Protein 3GKZ (pdb70)

Solvent-accessible surface area: 11064 Å² total; per-residue (Å²): 140,19,123,15,98,20,57,38,80,74,111,5,144,69,96,76,52,2,62,2,31,0,24,30,64,55,99,109,45,111,27,6,69,32,11,0,4,13,9,49,108,69,76,87,2,27,10,0,0,33,8,11,103,200,25,64,63,42,53,6,30,60,3,127,83,54,10,33,2,73,106,43,93,102,121,86,42,8,58,1,67,0,103,69,3,45,81,140,3,32,7,33,0,10,1,3,14,25,35,48,124,67,71,26,52,30,50,32,1,159,14,25,72,1,64,10,68,131,46,47,65,69,94,98,17,82,5,75,7,73,67,68,105,45,56,5,39,78,50,77,156,4,66,4,65,2,59,6,74,57,82,9,49,48,41,37,0,2,0,1,10,18,77,134,92,46,18,2,121,11,25,0,46,22,8,63,59,54,5,94,72,18,40,95,53,4,55,10,65,36,79,29,53,75,3,23,0,21,0,67,40,1,78,62,107,2,30,8,20,0,3,0,10,0,38,42,46,102,4,21,12,2,0,65,6,2,106,2,64,75,95,224,155

B-factor: mean 23.75, std 8.3, range [14.59, 59.59]

CATH classification: 2.60.40.10 (+1 more: 2.60.40.10)

Foldseek 3Di:
DKAKAKDADQEAEAQAKGKMKIAMDDDDDDWWWKWKWWAAVLGFIGTAWIQIPPRDIDGAQFQVVFWDWADDVVRRMIMIMGGRDDQVPFTWMKMKIDGPVDQQDIGIYLTHTHGYCGHGDDDDKAKAWPPQEEEEAFFDKDKTKIFIPWFAQLQFKWKWWAAPSGDTGTAAGSFFHGHPPHDPQWGKDDGTGIIMIIRVTHDQVRQTWMKMWGVRDPPTGIYSIYGYHYDDD

Structure (mmCIF, N/CA/C/O backbone):
data_3GKZ
#
_entry.id   3GKZ
#
_cell.length_a   34.338
_cell.length_b   65.265
_cell.length_c   48.513
_cell.angle_alpha   90.00
_cell.angle_beta   98.75
_cell.angle_gamma   90.00
#
_symmetry.space_group_name_H-M   'P 1 21 1'
#
loop_
_entity.id
_entity.type
_entity.pdbx_description
1 polymer 'anti-methamphetamine single chain Fv'
2 non-polymer (2S)-N-methyl-1-phenylpropan-2-amine
3 water water
#
loop_
_atom_site.group_PDB
_atom_site.id
_atom_site.type_symbol
_atom_site.label_atom_id
_atom_site.label_alt_id
_atom_site.label_comp_id
_atom_site.label_asym_id
_atom_site.label_entity_id
_atom_site.label_seq_id
_atom_site.pdbx_PDB_ins_code
_atom_site.Cartn_x
_atom_site.Cartn_y
_atom_site.Cartn_z
_atom_site.occupancy
_atom_site.B_iso_or_equiv
_atom_site.auth_seq_id
_atom_site.auth_comp_id
_atom_site.auth_asym_id
_atom_site.auth_atom_id
_atom_site.pdbx_PDB_model_num
ATOM 1 N N . GLU A 1 9 ? 2.161 4.071 31.317 1.00 35.41 9 GLU A N 1
ATOM 2 C CA . GLU A 1 9 ? 1.333 3.102 32.089 1.00 36.17 9 GLU A CA 1
ATOM 3 C C . GLU A 1 9 ? 1.623 1.658 31.688 1.00 34.36 9 GLU A C 1
ATOM 4 O O . GLU A 1 9 ? 1.273 0.725 32.406 1.00 36.02 9 GLU A O 1
ATOM 10 N N . VAL A 1 10 ? 2.257 1.479 30.534 1.00 35.16 10 VAL A N 1
ATOM 11 C CA . VAL A 1 10 ? 2.615 0.146 30.057 1.00 34.06 10 VAL A CA 1
ATOM 12 C C . VAL A 1 10 ? 3.891 0.202 29.230 1.00 32.99 10 VAL A C 1
ATOM 13 O O . VAL A 1 10 ? 3.939 0.828 28.174 1.00 33.53 10 VAL A O 1
ATOM 17 N N . GLN A 1 11 ? 4.931 -0.453 29.730 1.00 31.91 11 GLN A N 1
ATOM 18 C CA . GLN A 1 11 ? 6.215 -0.477 29.051 1.00 31.81 11 GLN A CA 1
ATOM 19 C C . GLN A 1 11 ? 6.572 -1.907 28.668 1.00 29.80 11 GLN A C 1
ATOM 20 O O . GLN A 1 11 ? 6.317 -2.846 29.423 1.00 30.60 11 GLN A O 1
ATOM 26 N N . LEU A 1 12 ? 7.162 -2.060 27.489 1.00 28.40 12 LEU A N 1
ATOM 27 C CA . LEU A 1 12 ? 7.539 -3.371 26.976 1.00 26.07 12 LEU A CA 1
ATOM 28 C C . LEU A 1 12 ? 9.027 -3.390 26.655 1.00 25.39 12 LEU A C 1
ATOM 29 O O . LEU A 1 12 ? 9.583 -2.386 26.216 1.00 21.80 12 LEU A O 1
ATOM 34 N N . GLN A 1 13 ? 9.670 -4.532 26.871 1.00 24.70 13 GLN A N 1
ATOM 35 C CA . GLN A 1 13 ? 11.093 -4.652 26.580 1.00 25.92 13 GLN A CA 1
ATOM 36 C C . GLN A 1 13 ? 11.403 -6.050 26.054 1.00 24.35 13 GLN A C 1
ATOM 37 O O . GLN A 1 13 ? 11.184 -7.045 26.742 1.00 24.89 13 GLN A O 1
ATOM 43 N N . GLU A 1 14 ? 11.901 -6.116 24.822 1.00 22.14 14 GLU A N 1
ATOM 44 C CA . GLU A 1 14 ? 12.228 -7.389 24.190 1.00 22.24 14 GLU A CA 1
ATOM 45 C C . GLU A 1 14 ? 13.659 -7.804 24.512 1.00 23.97 14 GLU A C 1
ATOM 46 O O . GLU A 1 14 ? 14.526 -6.955 24.704 1.00 23.53 14 GLU A O 1
ATOM 52 N N . SER A 1 15 ? 13.901 -9.110 24.562 1.00 24.32 15 SER A N 1
ATOM 53 C CA . SER A 1 15 ? 15.234 -9.632 24.844 1.00 26.33 15 SER A CA 1
ATOM 54 C C . SER A 1 15 ? 15.422 -11.022 24.239 1.00 26.75 15 SER A C 1
ATOM 55 O O . SER A 1 15 ? 14.464 -11.786 24.103 1.00 26.58 15 SER A O 1
ATOM 58 N N . GLY A 1 16 ? 16.666 -11.335 23.880 1.00 27.89 16 GLY A N 1
ATOM 59 C CA . GLY A 1 16 ? 16.993 -12.621 23.290 1.00 27.74 16 GLY A CA 1
ATOM 60 C C . GLY A 1 16 ? 18.261 -12.527 22.455 1.00 29.19 16 GLY A C 1
ATOM 61 O O . GLY A 1 16 ? 18.805 -11.435 22.293 1.00 27.57 16 GLY A O 1
ATOM 62 N N . PRO A 1 17 ? 18.763 -13.650 21.913 1.00 29.18 17 PRO A N 1
ATOM 63 C CA . PRO A 1 17 ? 19.981 -13.654 21.093 1.00 28.95 17 PRO A CA 1
ATOM 64 C C . PRO A 1 17 ? 19.901 -12.727 19.879 1.00 29.07 17 PRO A C 1
ATOM 65 O O . PRO A 1 17 ? 18.841 -12.570 19.270 1.00 28.63 17 PRO A O 1
ATOM 69 N N . SER A 1 18 ? 21.030 -12.119 19.530 1.00 27.79 18 SER A N 1
ATOM 70 C CA . SER A 1 18 ? 21.088 -11.212 18.391 1.00 28.22 18 SER A CA 1
ATOM 71 C C . SER A 1 18 ? 21.541 -11.959 17.142 1.00 28.26 18 SER A C 1
ATOM 72 O O . SER A 1 18 ? 21.527 -11.413 16.037 1.00 27.44 18 SER A O 1
ATOM 75 N N . LEU A 1 19 ? 21.938 -13.212 17.324 1.00 28.77 19 LEU A N 1
ATOM 76 C CA . LEU A 1 19 ? 22.400 -14.031 16.211 1.00 29.49 19 LEU A CA 1
ATOM 77 C C . LEU A 1 19 ? 21.897 -15.463 16.379 1.00 29.48 19 LEU A C 1
ATOM 78 O O . LEU A 1 19 ? 21.901 -16.008 17.481 1.00 30.09 19 LEU A O 1
ATOM 83 N N . VAL A 1 20 ? 21.459 -16.059 15.277 1.00 29.24 20 VAL A N 1
ATOM 84 C CA . VAL A 1 20 ? 20.934 -17.421 15.273 1.00 28.77 20 VAL A CA 1
ATOM 85 C C . VAL A 1 20 ? 21.360 -18.114 13.982 1.00 29.41 20 VAL A C 1
ATOM 86 O O . VAL A 1 20 ? 21.387 -17.492 12.921 1.00 29.99 20 VAL A O 1
ATOM 90 N N . LYS A 1 21 ? 21.695 -19.396 14.073 1.00 30.88 21 LYS A N 1
ATOM 91 C CA . LYS A 1 21 ? 22.119 -20.163 12.903 1.00 31.54 21 LYS A CA 1
ATOM 92 C C . LYS A 1 21 ? 20.910 -20.707 12.149 1.00 31.89 21 LYS A C 1
ATOM 93 O O . LYS A 1 21 ? 19.874 -20.982 12.749 1.00 30.87 21 LYS A O 1
ATOM 99 N N . PRO A 1 22 ? 21.025 -20.865 10.819 1.00 32.65 22 PRO A N 1
ATOM 100 C CA . PRO A 1 22 ? 19.907 -21.387 10.025 1.00 33.63 22 PRO A CA 1
ATOM 101 C C . PRO A 1 22 ? 19.402 -22.719 10.578 1.00 34.36 22 PRO A C 1
ATOM 102 O O . PRO A 1 22 ? 20.171 -23.488 11.161 1.00 36.11 22 PRO A O 1
ATOM 106 N N . SER A 1 23 ? 18.110 -22.979 10.396 1.00 34.19 23 SER A N 1
ATOM 107 C CA . SER A 1 23 ? 17.472 -24.205 10.876 1.00 35.03 23 SER A CA 1
ATOM 108 C C . SER A 1 23 ? 17.272 -24.191 12.387 1.00 34.24 23 SER A C 1
ATOM 109 O O . SER A 1 23 ? 16.550 -25.026 12.934 1.00 35.72 23 SER A O 1
ATOM 112 N N . GLN A 1 24 ? 17.915 -23.242 13.057 1.00 33.54 24 GLN A N 1
ATOM 113 C CA . GLN A 1 24 ? 17.806 -23.118 14.507 1.00 33.28 24 GLN A CA 1
ATOM 114 C C . GLN A 1 24 ? 16.469 -22.469 14.872 1.00 32.20 24 GLN A C 1
ATOM 115 O O . GLN A 1 24 ? 15.757 -21.965 14.001 1.00 31.29 24 GLN A O 1
ATOM 121 N N . THR A 1 25 ? 16.130 -22.489 16.158 1.00 30.74 25 THR A N 1
ATOM 122 C CA . THR A 1 25 ? 14.886 -21.894 16.632 1.00 30.37 25 THR A CA 1
ATOM 123 C C . THR A 1 25 ? 15.155 -20.535 17.265 1.00 29.82 25 THR A C 1
ATOM 124 O O . THR A 1 25 ? 16.108 -20.376 18.031 1.00 29.47 25 THR A O 1
ATOM 128 N N . LEU A 1 26 ? 14.324 -19.551 16.934 1.00 28.46 26 LEU A N 1
ATOM 129 C CA . LEU A 1 26 ? 14.472 -18.214 17.498 1.00 27.75 26 LEU A CA 1
ATOM 130 C C . LEU A 1 26 ? 13.515 -18.072 18.673 1.00 26.93 26 LEU A C 1
ATOM 131 O O . LEU A 1 26 ? 12.325 -18.351 18.548 1.00 25.03 26 LEU A O 1
ATOM 136 N N . SER A 1 27 ? 14.039 -17.640 19.814 1.00 26.51 27 SER A N 1
ATOM 137 C CA . SER A 1 27 ? 13.221 -17.448 21.008 1.00 25.62 27 SER A CA 1
ATOM 138 C C . SER A 1 27 ? 13.485 -16.064 21.579 1.00 26.09 27 SER A C 1
ATOM 139 O O . SER A 1 27 ? 14.622 -15.728 21.913 1.00 27.10 27 SER A O 1
ATOM 142 N N . LEU A 1 28 ? 12.432 -15.260 21.679 1.00 24.12 28 LEU A N 1
ATOM 143 C CA . LEU A 1 28 ? 12.543 -13.912 22.222 1.00 22.62 28 LEU A CA 1
ATOM 144 C C . LEU A 1 28 ? 11.557 -13.764 23.364 1.00 21.66 28 LEU A C 1
ATOM 145 O O . LEU A 1 28 ? 10.539 -14.453 23.409 1.00 20.49 28 LEU A O 1
ATOM 150 N N . THR A 1 29 ? 11.868 -12.864 24.289 1.00 21.83 29 THR A N 1
ATOM 151 C CA . THR A 1 29 ? 11.012 -12.616 25.434 1.00 21.69 29 THR A CA 1
ATOM 152 C C . THR A 1 29 ? 10.647 -11.141 25.508 1.00 23.93 29 THR A C 1
ATOM 153 O O . THR A 1 29 ? 11.467 -10.267 25.204 1.00 23.28 29 THR A O 1
ATOM 157 N N . CYS A 1 30 ? 9.409 -10.877 25.908 1.00 23.17 30 CYS A N 1
ATOM 158 C CA . CYS A 1 30 ? 8.912 -9.517 26.060 1.00 25.25 30 CYS A CA 1
ATOM 159 C C . CYS A 1 30 ? 8.491 -9.368 27.514 1.00 23.88 30 CYS A C 1
ATOM 160 O O . CYS A 1 30 ? 7.556 -10.025 27.964 1.00 22.61 30 CYS A O 1
ATOM 163 N N . SER A 1 31 ? 9.203 -8.527 28.253 1.00 22.85 31 SER A N 1
ATOM 164 C CA . SER A 1 31 ? 8.883 -8.299 29.656 1.00 23.84 31 SER A CA 1
ATOM 165 C C . SER A 1 31 ? 7.994 -7.075 29.717 1.00 25.56 31 SER A C 1
ATOM 166 O O . SER A 1 31 ? 8.382 -6.000 29.255 1.00 23.76 31 SER A O 1
ATOM 169 N N . VAL A 1 32 ? 6.801 -7.243 30.275 1.00 25.57 32 VAL A N 1
ATOM 170 C CA . VAL A 1 32 ? 5.856 -6.145 30.379 1.00 27.49 32 VAL A CA 1
ATOM 171 C C . VAL A 1 32 ? 5.835 -5.574 31.791 1.00 29.46 32 VAL A C 1
ATOM 172 O O . VAL A 1 32 ? 5.865 -6.311 32.779 1.00 29.30 32 VAL A O 1
ATOM 176 N N . THR A 1 33 ? 5.795 -4.250 31.874 1.00 32.60 33 THR A N 1
ATOM 177 C CA . THR A 1 33 ? 5.767 -3.557 33.154 1.00 35.05 33 THR A CA 1
ATOM 178 C C . THR A 1 33 ? 4.777 -2.405 33.064 1.00 35.79 33 THR A C 1
ATOM 179 O O . THR A 1 33 ? 4.446 -1.945 31.970 1.00 35.75 33 THR A O 1
ATOM 183 N N . GLY A 1 34 ? 4.306 -1.940 34.214 1.00 38.43 34 GLY A N 1
ATOM 184 C CA . GLY A 1 34 ? 3.356 -0.843 34.225 1.00 41.00 34 GLY A CA 1
ATOM 185 C C . GLY A 1 34 ? 2.052 -1.224 34.897 1.00 42.37 34 GLY A C 1
ATOM 186 O O . GLY A 1 34 ? 1.959 -2.268 35.545 1.00 43.41 34 GLY A O 1
ATOM 187 N N . ASP A 1 35 ? 1.042 -0.375 34.737 1.00 43.47 35 ASP A N 1
ATOM 188 C CA . ASP A 1 35 ? -0.266 -0.608 35.335 1.00 45.25 35 ASP A CA 1
ATOM 189 C C . ASP A 1 35 ? -0.890 -1.917 34.869 1.00 45.38 35 ASP A C 1
ATOM 190 O O . ASP A 1 35 ? -0.569 -2.424 33.792 1.00 45.35 35 ASP A O 1
ATOM 195 N N . SER A 1 36 ? -1.781 -2.457 35.694 1.00 44.32 36 SER A N 1
ATOM 196 C CA . SER A 1 36 ? -2.462 -3.707 35.387 1.00 44.11 36 SER A CA 1
ATOM 197 C C . SER A 1 36 ? -3.253 -3.587 34.091 1.00 43.44 36 SER A C 1
ATOM 198 O O . SER A 1 36 ? -3.439 -2.491 33.561 1.00 43.84 36 SER A O 1
ATOM 201 N N . VAL A 1 37 ? -3.722 -4.724 33.591 1.00 42.21 37 VAL A N 1
ATOM 202 C CA . VAL A 1 37 ? -4.490 -4.761 32.356 1.00 41.73 37 VAL A CA 1
ATOM 203 C C . VAL A 1 37 ? -5.707 -5.670 32.521 1.00 39.82 37 VAL A C 1
ATOM 204 O O . VAL A 1 37 ? -5.626 -6.709 33.176 1.00 41.16 37 VAL A O 1
ATOM 208 N N . THR A 1 38 ? -6.831 -5.281 31.929 1.00 38.01 38 THR A N 1
ATOM 209 C CA . THR A 1 38 ? -8.050 -6.077 32.024 1.00 35.86 38 THR A CA 1
ATOM 210 C C . THR A 1 38 ? -8.518 -6.587 30.665 1.00 33.51 38 THR A C 1
ATOM 211 O O . THR A 1 38 ? -9.597 -7.164 30.548 1.00 33.46 38 THR A O 1
ATOM 215 N N . SER A 1 39 ? -7.700 -6.375 29.640 1.00 30.56 39 SER A N 1
ATOM 216 C CA . SER A 1 39 ? -8.030 -6.811 28.287 1.00 28.41 39 SER A CA 1
ATOM 217 C C . SER A 1 39 ? -6.875 -6.454 27.359 1.00 25.74 39 SER A C 1
ATOM 218 O O . SER A 1 39 ? -5.832 -5.996 27.815 1.00 24.08 39 SER A O 1
ATOM 221 N N . GLY A 1 40 ? -7.054 -6.672 26.062 1.00 22.98 40 GLY A N 1
ATOM 222 C CA . GLY A 1 40 ? -5.999 -6.323 25.133 1.00 19.97 40 GLY A CA 1
ATOM 223 C C . GLY A 1 40 ? -5.272 -7.470 24.473 1.00 19.75 40 GLY A C 1
ATOM 224 O O . GLY A 1 40 ? -5.550 -8.651 24.723 1.00 19.04 40 GLY A O 1
ATOM 225 N N . TYR A 1 41 ? -4.313 -7.104 23.629 1.00 15.08 41 TYR A N 1
ATOM 226 C CA . TYR A 1 41 ? -3.523 -8.068 22.880 1.00 16.28 41 TYR A CA 1
ATOM 227 C C . TYR A 1 41 ? -2.049 -7.711 22.892 1.00 14.59 41 TYR A C 1
ATOM 228 O O . TYR A 1 41 ? -1.688 -6.536 22.890 1.00 14.59 41 TYR A O 1
ATOM 237 N N . TRP A 1 42 ? -1.206 -8.736 22.906 1.00 14.59 42 TRP A N 1
ATOM 238 C CA . TRP A 1 42 ? 0.239 -8.553 22.857 1.00 14.86 42 TRP A CA 1
ATOM 239 C C . TRP A 1 42 ? 0.662 -9.131 21.515 1.00 15.39 42 TRP A C 1
ATOM 240 O O . TRP A 1 42 ? 0.510 -10.331 21.264 1.00 15.35 42 TRP A O 1
ATOM 251 N N . SER A 1 43 ? 1.184 -8.267 20.653 1.00 16.07 43 SER A N 1
ATOM 252 C CA . SER A 1 43 ? 1.592 -8.666 19.316 1.00 16.22 43 SER A CA 1
ATOM 253 C C . SER A 1 43 ? 3.092 -8.640 19.084 1.00 17.23 43 SER A C 1
ATOM 254 O O . SER A 1 43 ? 3.832 -7.909 19.744 1.00 17.58 43 SER A O 1
ATOM 257 N N . TRP A 1 44 ? 3.529 -9.447 18.126 1.00 14.85 44 TRP A N 1
ATOM 258 C CA . TRP A 1 44 ? 4.925 -9.474 17.734 1.00 15.77 44 TRP A CA 1
ATOM 259 C C . TRP A 1 44 ? 4.952 -8.967 16.301 1.00 14.96 44 TRP A C 1
ATOM 260 O O . TRP A 1 44 ? 4.251 -9.494 15.435 1.00 14.59 44 TRP A O 1
ATOM 271 N N . ILE A 1 45 ? 5.729 -7.912 16.079 1.00 14.59 45 ILE A N 1
ATOM 272 C CA . ILE A 1 45 ? 5.868 -7.295 14.769 1.00 14.59 45 ILE A CA 1
ATOM 273 C C . ILE A 1 45 ? 7.363 -7.157 14.467 1.00 14.59 45 ILE A C 1
ATOM 274 O O . ILE A 1 45 ? 8.140 -6.728 15.319 1.00 16.09 45 ILE A O 1
ATOM 279 N N . ARG A 1 46 ? 7.772 -7.536 13.266 1.00 14.59 46 ARG A N 1
ATOM 280 C CA . ARG A 1 46 ? 9.180 -7.421 12.916 1.00 15.99 46 ARG A CA 1
ATOM 281 C C . ARG A 1 46 ? 9.378 -6.476 11.746 1.00 16.05 46 ARG A C 1
ATOM 282 O O . ARG A 1 46 ? 8.465 -6.265 10.945 1.00 15.11 46 ARG A O 1
ATOM 290 N N . GLN A 1 47 ? 10.573 -5.896 11.660 1.00 15.96 47 GLN A N 1
ATOM 291 C CA . GLN A 1 47 ? 10.898 -4.966 10.593 1.00 15.71 47 GLN A CA 1
ATOM 292 C C . GLN A 1 47 ? 12.184 -5.439 9.936 1.00 18.12 47 GLN A C 1
ATOM 293 O O . GLN A 1 47 ? 13.235 -5.495 10.574 1.00 20.07 47 GLN A O 1
ATOM 299 N N . PHE A 1 48 ? 12.083 -5.791 8.661 1.00 19.37 48 PHE A N 1
ATOM 300 C CA . PHE A 1 48 ? 13.222 -6.285 7.898 1.00 21.81 48 PHE A CA 1
ATOM 301 C C . PHE A 1 48 ? 14.146 -5.156 7.465 1.00 24.00 48 PHE A C 1
ATOM 302 O O . PHE A 1 48 ? 13.780 -3.982 7.526 1.00 20.39 48 PHE A O 1
ATOM 310 N N . PRO A 1 49 ? 15.374 -5.49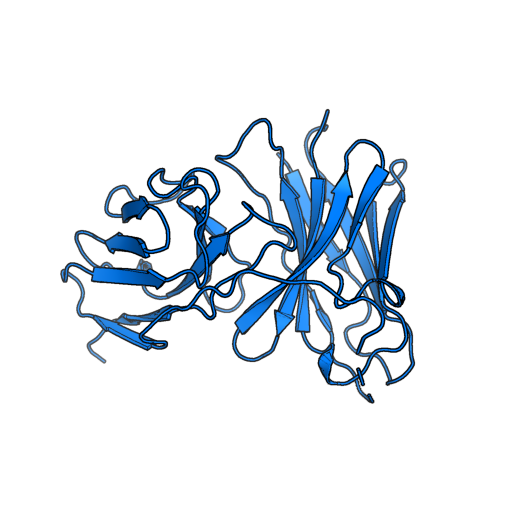8 7.037 1.00 26.38 49 PRO A N 1
ATOM 311 C CA . PRO A 1 49 ? 16.272 -4.433 6.594 1.00 27.70 49 PRO A CA 1
ATOM 312 C C . PRO A 1 49 ? 15.583 -3.844 5.367 1.00 28.95 49 PRO A C 1
ATOM 313 O O . PRO A 1 49 ? 15.096 -4.581 4.504 1.00 30.60 49 PRO A O 1
ATOM 317 N N . GLY A 1 50 ? 15.519 -2.521 5.299 1.00 28.44 50 GLY A N 1
ATOM 318 C CA . GLY A 1 50 ? 14.822 -1.878 4.202 1.00 29.56 50 GLY A CA 1
ATOM 319 C C . GLY A 1 50 ? 13.601 -1.220 4.823 1.00 28.99 50 GLY A C 1
ATOM 320 O O . GLY A 1 50 ? 12.904 -0.425 4.191 1.00 28.93 50 GLY A O 1
ATOM 321 N N . ASN A 1 51 ? 13.344 -1.594 6.074 1.00 27.73 51 ASN A N 1
ATOM 322 C CA . ASN A 1 51 ? 12.254 -1.055 6.887 1.00 28.93 51 ASN A CA 1
ATOM 323 C C . ASN A 1 51 ? 10.829 -1.574 6.688 1.00 26.30 51 ASN A C 1
ATOM 324 O O . ASN A 1 51 ? 9.881 -0.983 7.198 1.00 26.01 51 ASN A O 1
ATOM 329 N N . LYS A 1 52 ? 10.668 -2.675 5.965 1.00 24.01 52 LYS A N 1
ATOM 330 C CA . LYS A 1 52 ? 9.336 -3.249 5.768 1.00 23.19 52 LYS A CA 1
ATOM 331 C C . LYS A 1 52 ? 8.872 -3.906 7.076 1.00 21.28 52 LYS A C 1
ATOM 332 O O . LYS A 1 52 ? 9.589 -4.729 7.649 1.00 20.36 52 LYS A O 1
ATOM 338 N N . LEU A 1 53 ? 7.684 -3.528 7.551 1.00 19.37 53 LEU A N 1
ATOM 339 C CA . LEU A 1 53 ? 7.117 -4.079 8.786 1.00 17.24 53 LEU A CA 1
ATOM 340 C C . LEU A 1 53 ? 6.248 -5.292 8.459 1.00 17.92 53 LEU A C 1
ATOM 341 O O . LEU A 1 53 ? 5.498 -5.290 7.482 1.00 16.70 53 LEU A O 1
ATOM 346 N N . ASP A 1 54 ? 6.351 -6.317 9.299 1.00 17.77 54 ASP A N 1
ATOM 347 C CA . ASP A 1 54 ? 5.648 -7.586 9.111 1.00 18.50 54 ASP A CA 1
ATOM 348 C C . ASP A 1 54 ? 4.887 -7.973 10.390 1.00 16.70 54 ASP A C 1
ATOM 349 O O . ASP A 1 54 ? 5.501 -8.145 11.433 1.00 14.59 54 ASP A O 1
ATOM 354 N N . TYR A 1 55 ? 3.563 -8.112 10.305 1.00 15.13 55 TYR A N 1
ATOM 355 C CA . TYR A 1 55 ? 2.770 -8.499 11.471 1.00 14.59 55 TYR A CA 1
ATOM 356 C C . TYR A 1 55 ? 2.829 -10.013 11.651 1.00 15.90 55 TYR A C 1
ATOM 357 O O . TYR A 1 55 ? 2.344 -10.768 10.804 1.00 14.59 55 TYR A O 1
ATOM 366 N N . MET A 1 56 ? 3.412 -10.454 12.764 1.00 14.59 56 MET A N 1
ATOM 367 C CA . MET A 1 56 ? 3.572 -11.881 13.034 1.00 14.59 56 MET A CA 1
ATOM 368 C C . MET A 1 56 ? 2.382 -12.568 13.698 1.00 14.59 56 MET A C 1
ATOM 369 O O . MET A 1 56 ? 2.019 -13.690 13.332 1.00 14.59 56 MET A O 1
ATOM 374 N N . GLY A 1 57 ? 1.782 -11.905 14.680 1.00 15.32 57 GLY A N 1
ATOM 375 C CA . GLY A 1 57 ? 0.641 -12.497 15.360 1.00 14.59 57 GLY A CA 1
ATOM 376 C C . GLY A 1 57 ? 0.473 -11.938 16.757 1.00 15.84 57 GLY A C 1
ATOM 377 O O . GLY A 1 57 ? 1.189 -11.008 17.147 1.00 14.59 57 GLY A O 1
ATOM 378 N N . TYR A 1 58 ? -0.470 -12.497 17.516 1.00 14.59 58 TYR A N 1
ATOM 379 C CA . TYR A 1 58 ? -0.715 -12.023 18.873 1.00 14.71 58 TYR A CA 1
ATOM 380 C C . TYR A 1 58 ? -1.252 -13.091 19.813 1.00 14.81 58 TYR A C 1
ATOM 381 O O . TYR A 1 58 ? -1.632 -14.187 19.388 1.00 14.59 58 TYR A O 1
ATOM 390 N N . ILE A 1 59 ? -1.252 -12.751 21.098 1.00 16.49 59 ILE A N 1
ATOM 391 C CA . ILE A 1 59 ? -1.842 -13.576 22.141 1.00 15.15 59 ILE A CA 1
ATOM 392 C C . ILE A 1 59 ? -2.655 -12.545 22.921 1.00 16.90 59 ILE A C 1
ATOM 393 O O . ILE A 1 59 ? -2.153 -11.468 23.266 1.00 14.59 59 ILE A O 1
ATOM 398 N N . SER A 1 60 ? -3.927 -12.855 23.148 1.00 14.59 60 SER A N 1
ATOM 399 C CA . SER A 1 60 ? -4.823 -11.935 23.833 1.00 15.55 60 SER A CA 1
ATOM 400 C C . SER A 1 60 ? -4.816 -12.086 25.344 1.00 15.40 60 SER A C 1
ATOM 401 O O . SER A 1 60 ? -4.124 -12.939 25.905 1.00 15.46 60 SER A O 1
ATOM 404 N N . TYR A 1 61 ? -5.613 -11.241 25.986 1.00 16.51 61 TYR A N 1
ATOM 405 C CA . TYR A 1 61 ? -5.766 -11.235 27.437 1.00 18.05 61 TYR A CA 1
ATOM 406 C C . TYR A 1 61 ? -6.257 -12.604 27.904 1.00 18.34 61 TYR A C 1
ATOM 407 O O . TYR A 1 61 ? -6.005 -13.021 29.042 1.00 15.96 61 TYR A O 1
ATOM 416 N N . ARG A 1 62 ? -6.972 -13.288 27.015 1.00 17.79 62 ARG A N 1
ATOM 417 C CA . ARG A 1 62 ? -7.513 -14.612 27.300 1.00 19.66 62 ARG A CA 1
ATOM 418 C C . ARG A 1 62 ? -6.717 -15.733 26.656 1.00 18.30 62 ARG A C 1
ATOM 419 O O . ARG A 1 62 ? -7.216 -16.844 26.494 1.00 20.21 62 ARG A O 1
ATOM 427 N N . GLY A 1 63 ? -5.477 -15.442 26.291 1.00 19.25 63 GLY A N 1
ATOM 428 C CA . GLY A 1 63 ? -4.629 -16.460 25.694 1.00 18.59 63 GLY A CA 1
ATOM 429 C C . GLY A 1 63 ? -5.006 -16.907 24.295 1.00 19.26 63 GLY A C 1
ATOM 430 O O . GLY A 1 63 ? -4.486 -17.910 23.813 1.00 19.20 63 GLY A O 1
ATOM 431 N N . SER A 1 64 ? -5.918 -16.192 23.645 1.00 20.36 64 SER A N 1
ATOM 432 C CA . SER A 1 64 ? -6.310 -16.548 22.281 1.00 20.76 64 SER A CA 1
ATOM 433 C C . SER A 1 64 ? -5.166 -16.088 21.385 1.00 18.66 64 SER A C 1
ATOM 434 O O . SER A 1 64 ? -4.652 -14.995 21.566 1.00 14.59 64 SER A O 1
ATOM 437 N N . THR A 1 65 ? -4.763 -16.912 20.423 1.00 18.31 65 THR A N 1
ATOM 438 C CA . THR A 1 65 ? -3.674 -16.525 19.530 1.00 19.69 65 THR A CA 1
ATOM 439 C C . THR A 1 65 ? -4.099 -16.445 18.068 1.00 17.89 65 THR A C 1
ATOM 440 O O . THR A 1 65 ? -5.071 -17.076 17.651 1.00 17.44 65 THR A O 1
ATOM 444 N N . TYR A 1 66 ? -3.368 -15.639 17.306 1.00 16.70 66 TYR A N 1
ATOM 445 C CA . TYR A 1 66 ? -3.583 -15.493 15.874 1.00 16.06 66 TYR A CA 1
ATOM 446 C C . TYR A 1 66 ? -2.193 -15.405 15.275 1.00 17.00 66 TYR A C 1
ATOM 447 O O . TYR A 1 66 ? -1.369 -14.613 15.738 1.00 14.59 66 TYR A O 1
ATOM 456 N N . TYR A 1 67 ? -1.938 -16.206 14.247 1.00 14.59 67 TYR A N 1
ATOM 457 C CA . TYR A 1 67 ? -0.635 -16.213 13.600 1.00 15.78 67 TYR A CA 1
ATOM 458 C C . TYR A 1 67 ? -0.764 -15.892 12.119 1.00 15.56 67 TYR A C 1
ATOM 459 O O . TYR A 1 67 ? -1.673 -16.376 11.446 1.00 14.59 67 TYR A O 1
ATOM 468 N N . ASN A 1 68 ? 0.157 -15.081 11.617 1.00 14.59 68 ASN A N 1
ATOM 469 C CA . ASN A 1 68 ? 0.172 -14.734 10.208 1.00 16.41 68 ASN A CA 1
ATOM 470 C C . ASN A 1 68 ? 0.345 -16.058 9.456 1.00 16.48 68 ASN A C 1
ATOM 471 O O . ASN A 1 68 ? 1.273 -16.821 9.732 1.00 17.45 68 ASN A O 1
ATOM 476 N N . PRO A 1 69 ? -0.547 -16.345 8.496 1.00 18.11 69 PRO A N 1
ATOM 477 C CA . PRO A 1 69 ? -0.494 -17.580 7.708 1.00 19.62 69 PRO A CA 1
ATOM 478 C C . PRO A 1 69 ? 0.893 -17.937 7.179 1.00 20.69 69 PRO A C 1
ATOM 479 O O . PRO A 1 69 ? 1.246 -19.112 7.104 1.00 22.40 69 PRO A O 1
ATOM 483 N N . SER A 1 70 ? 1.675 -16.928 6.807 1.00 22.11 70 SER A N 1
ATOM 484 C CA . SER A 1 70 ? 3.011 -17.178 6.271 1.00 25.80 70 SER A CA 1
ATOM 485 C C . SER A 1 70 ? 3.990 -17.755 7.297 1.00 26.58 70 SER A C 1
ATOM 486 O O . SER A 1 70 ? 5.081 -18.194 6.930 1.00 26.12 70 SER A O 1
ATOM 489 N N . LEU A 1 71 ? 3.597 -17.773 8.569 1.00 25.69 71 LEU A N 1
ATOM 490 C CA . LEU A 1 71 ? 4.454 -18.300 9.638 1.00 28.82 71 LEU A CA 1
ATOM 491 C C . LEU A 1 71 ? 3.786 -19.446 10.397 1.00 30.36 71 LEU A C 1
ATOM 492 O O . LEU A 1 71 ? 4.447 -20.216 11.096 1.00 30.89 71 LEU A O 1
ATOM 497 N N . LYS A 1 72 ? 2.469 -19.531 10.258 1.00 32.73 72 LYS A N 1
ATOM 498 C CA . LYS A 1 72 ? 1.642 -20.534 10.927 1.00 34.88 72 LYS A CA 1
ATOM 499 C C . LYS A 1 72 ? 2.350 -21.721 11.586 1.00 36.04 72 LYS A C 1
ATOM 500 O O . LYS A 1 72 ? 2.353 -21.851 12.815 1.00 37.45 72 LYS A O 1
ATOM 506 N N . SER A 1 73 ? 2.944 -22.585 10.770 1.00 35.21 73 SER A N 1
ATOM 507 C CA . SER A 1 73 ? 3.611 -23.784 11.273 1.00 36.30 73 SER A CA 1
ATOM 508 C C . SER A 1 73 ? 4.922 -23.592 12.037 1.00 33.97 73 SER A C 1
ATOM 509 O O . SER A 1 73 ? 5.326 -24.472 12.800 1.00 34.39 73 SER A O 1
ATOM 512 N N . ARG A 1 74 ? 5.582 -22.456 11.838 1.00 30.39 74 ARG A N 1
ATOM 513 C CA . ARG A 1 74 ? 6.863 -22.191 12.493 1.00 27.10 74 ARG A CA 1
ATOM 514 C C . ARG A 1 74 ? 6.788 -21.356 13.763 1.00 25.14 74 ARG A C 1
ATOM 515 O O . ARG A 1 74 ? 7.718 -21.353 14.565 1.00 25.90 74 ARG A O 1
ATOM 523 N N . ILE A 1 75 ? 5.682 -20.652 13.948 1.00 21.73 75 ILE A N 1
ATOM 524 C CA . ILE A 1 75 ? 5.549 -19.751 15.079 1.00 21.14 75 ILE A CA 1
ATOM 525 C C . ILE A 1 75 ? 4.655 -20.180 16.229 1.00 20.39 75 ILE A C 1
ATOM 526 O O . ILE A 1 75 ? 3.689 -20.918 16.052 1.00 21.24 75 ILE A O 1
ATOM 531 N N . SER A 1 76 ? 5.001 -19.693 17.414 1.00 20.70 76 SER A N 1
ATOM 532 C CA . SER A 1 76 ? 4.231 -19.947 18.621 1.00 21.63 76 SER A CA 1
ATOM 533 C C . SER A 1 76 ? 4.401 -18.737 19.537 1.00 21.27 76 SER A C 1
ATOM 534 O O . SER A 1 76 ? 5.513 -18.268 19.766 1.00 20.90 76 SER A O 1
ATOM 537 N N . ILE A 1 77 ? 3.289 -18.211 20.029 1.00 20.58 77 ILE A N 1
ATOM 538 C CA . ILE A 1 77 ? 3.328 -17.072 20.932 1.00 18.16 77 ILE A CA 1
ATOM 539 C C . ILE A 1 77 ? 2.685 -17.539 22.222 1.00 18.59 77 ILE A C 1
ATOM 540 O O . ILE A 1 77 ? 1.542 -17.990 22.226 1.00 18.44 77 ILE A O 1
ATOM 545 N N . THR A 1 78 ? 3.426 -17.447 23.315 1.00 19.14 78 THR A N 1
ATOM 546 C CA . THR A 1 78 ? 2.917 -17.893 24.596 1.00 18.49 78 THR A CA 1
ATOM 547 C C . THR A 1 78 ? 3.027 -16.823 25.662 1.00 18.81 78 THR A C 1
ATOM 548 O O . THR A 1 78 ? 3.617 -15.767 25.441 1.00 15.64 78 THR A O 1
ATOM 552 N N . ARG A 1 79 ? 2.466 -17.113 26.829 1.00 18.01 79 ARG A N 1
ATOM 553 C CA . ARG A 1 79 ? 2.484 -16.170 27.931 1.00 19.69 79 ARG A CA 1
ATOM 554 C C . ARG A 1 79 ? 2.812 -16.826 29.268 1.00 22.00 79 ARG A C 1
ATOM 555 O O . ARG A 1 79 ? 2.506 -18.000 29.499 1.00 21.15 79 ARG A O 1
ATOM 563 N N . ASP A 1 80 ? 3.449 -16.054 30.137 1.00 23.17 80 ASP A N 1
ATOM 564 C CA . ASP A 1 80 ? 3.751 -16.506 31.486 1.00 25.11 80 ASP A CA 1
ATOM 565 C C . ASP A 1 80 ? 3.314 -15.324 32.320 1.00 25.58 80 ASP A C 1
ATOM 566 O O . ASP A 1 80 ? 4.112 -14.459 32.683 1.00 26.15 80 ASP A O 1
ATOM 571 N N . THR A 1 81 ? 2.020 -15.284 32.593 1.00 26.42 81 THR A N 1
ATOM 572 C CA . THR A 1 81 ? 1.424 -14.208 33.352 1.00 27.21 81 THR A CA 1
ATOM 573 C C . THR A 1 81 ? 2.051 -13.984 34.726 1.00 29.17 81 THR A C 1
ATOM 574 O O . THR A 1 81 ? 2.230 -12.839 35.143 1.00 30.43 81 THR A O 1
ATOM 578 N N . SER A 1 82 ? 2.403 -15.061 35.422 1.00 28.66 82 SER A N 1
ATOM 579 C CA . SER A 1 82 ? 3.005 -14.921 36.747 1.00 29.25 82 SER A CA 1
ATOM 580 C C . SER A 1 82 ? 4.223 -13.996 36.721 1.00 29.61 82 SER A C 1
ATOM 581 O O . SER A 1 82 ? 4.485 -13.281 37.688 1.00 29.77 82 SER A O 1
ATOM 584 N N . LYS A 1 83 ? 4.972 -14.002 35.623 1.00 28.86 83 LYS A N 1
ATOM 585 C CA . LYS A 1 83 ? 6.140 -13.134 35.534 1.00 29.43 83 LYS A CA 1
ATOM 586 C C . LYS A 1 83 ? 5.995 -12.045 34.479 1.00 28.79 83 LYS A C 1
ATOM 587 O O . LYS A 1 83 ? 6.983 -11.487 34.000 1.00 29.22 83 LYS A O 1
ATOM 593 N N . ASN A 1 84 ? 4.748 -11.750 34.131 1.00 29.32 84 ASN A N 1
ATOM 594 C CA . ASN A 1 84 ? 4.410 -10.715 33.158 1.00 28.25 84 ASN A CA 1
ATOM 595 C C . ASN A 1 84 ? 5.283 -10.687 31.910 1.00 27.58 84 ASN A C 1
ATOM 596 O O . ASN A 1 84 ? 5.891 -9.666 31.583 1.00 25.45 84 ASN A O 1
ATOM 601 N N . GLN A 1 85 ? 5.338 -11.812 31.210 1.00 24.63 85 GLN A N 1
ATOM 602 C CA . GLN A 1 85 ? 6.125 -11.894 29.991 1.00 24.62 85 GLN A CA 1
ATOM 603 C C . GLN A 1 85 ? 5.335 -12.586 28.903 1.00 24.03 85 GLN A C 1
ATOM 604 O O . GLN A 1 85 ? 4.420 -13.365 29.179 1.00 23.33 85 GLN A O 1
ATOM 610 N N . VAL A 1 86 ? 5.698 -12.278 27.664 1.00 22.82 86 VAL A N 1
ATOM 611 C CA . VAL A 1 86 ? 5.085 -12.870 26.488 1.00 21.60 86 VAL A CA 1
ATOM 612 C C . VAL A 1 86 ? 6.266 -13.411 25.708 1.00 20.43 86 VAL A C 1
ATOM 613 O O . VAL A 1 86 ? 7.329 -12.786 25.675 1.00 21.38 86 VAL A O 1
ATOM 617 N N . TYR A 1 87 ? 6.102 -14.571 25.089 1.00 18.56 87 TYR A N 1
ATOM 618 C CA . TYR A 1 87 ? 7.206 -15.158 24.350 1.00 18.10 87 TYR A CA 1
ATOM 619 C C . TYR A 1 87 ? 6.918 -15.353 22.874 1.00 19.70 87 TYR A C 1
ATOM 620 O O . TYR A 1 87 ? 5.763 -15.441 22.461 1.00 17.57 87 TYR A O 1
ATOM 629 N N . LEU A 1 88 ? 7.989 -15.412 22.090 1.00 17.76 88 LEU A N 1
ATOM 630 C CA . LEU A 1 88 ? 7.896 -15.624 20.652 1.00 21.51 88 LEU A CA 1
ATOM 631 C C . LEU A 1 88 ? 8.881 -16.734 20.305 1.00 23.70 88 LEU A C 1
ATOM 632 O O . LEU A 1 88 ? 10.060 -16.658 20.665 1.00 22.90 88 LEU A O 1
ATOM 637 N N . GLN A 1 89 ? 8.392 -17.771 19.634 1.00 23.27 89 GLN A N 1
ATOM 638 C CA . GLN A 1 89 ? 9.248 -18.869 19.205 1.00 24.10 89 GLN A CA 1
ATOM 639 C C . GLN A 1 89 ? 9.042 -19.052 17.707 1.00 23.64 89 GLN A C 1
ATOM 640 O O . GLN A 1 89 ? 7.914 -19.232 17.245 1.00 22.53 89 GLN A O 1
ATOM 646 N N . LEU A 1 90 ? 10.131 -18.989 16.951 1.00 22.02 90 LEU A N 1
ATOM 647 C CA . LEU A 1 90 ? 10.061 -19.152 15.507 1.00 23.46 90 LEU A CA 1
ATOM 648 C C . LEU A 1 90 ? 11.059 -20.235 15.121 1.00 25.07 90 LEU A C 1
ATOM 649 O O . LEU A 1 90 ? 12.268 -20.054 15.264 1.00 24.70 90 LEU A O 1
ATOM 654 N N . LYS A 1 91 ? 10.546 -21.361 14.637 1.00 25.30 91 LYS A N 1
ATOM 655 C CA . LYS A 1 91 ? 11.391 -22.485 14.257 1.00 26.65 91 LYS A CA 1
ATOM 656 C C . LYS A 1 91 ? 11.925 -22.406 12.832 1.00 27.83 91 LYS A C 1
ATOM 657 O O . LYS A 1 91 ? 11.435 -21.632 12.007 1.00 26.43 91 LYS A O 1
ATOM 663 N N . SER A 1 92 ? 12.944 -23.216 12.562 1.00 28.14 92 SER A N 1
ATOM 664 C CA . SER A 1 92 ? 13.564 -23.303 11.244 1.00 29.33 92 SER A CA 1
ATOM 665 C C . SER A 1 92 ? 13.825 -21.960 10.571 1.00 28.06 92 SER A C 1
ATOM 666 O O . SER A 1 92 ? 13.380 -21.729 9.449 1.00 28.57 92 SER A O 1
ATOM 669 N N . VAL A 1 93 ? 14.564 -21.087 11.246 1.00 28.61 93 VAL A N 1
ATOM 670 C CA . VAL A 1 93 ? 14.867 -19.766 10.702 1.00 27.87 93 VAL A CA 1
ATOM 671 C C . VAL A 1 93 ? 15.860 -19.778 9.540 1.00 29.58 93 V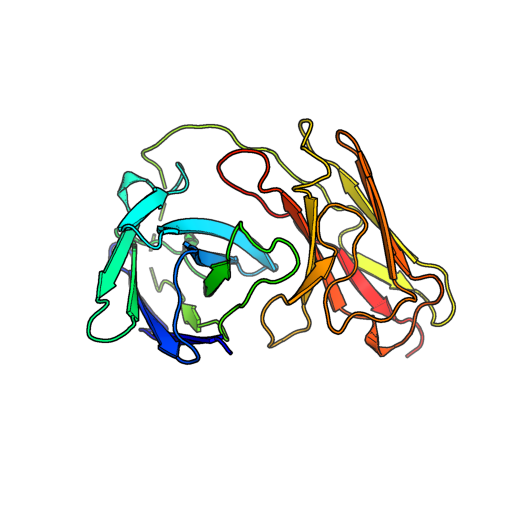AL A C 1
ATOM 672 O O . VAL A 1 93 ? 16.664 -20.707 9.400 1.00 29.43 93 VAL A O 1
ATOM 676 N N . SER A 1 94 ? 15.786 -18.743 8.706 1.00 29.31 94 SER A N 1
ATOM 677 C CA . SER A 1 94 ? 16.679 -18.585 7.558 1.00 31.15 94 SER A CA 1
ATOM 678 C C . SER A 1 94 ? 17.047 -17.106 7.484 1.00 30.86 94 SER A C 1
ATOM 679 O O . SER A 1 94 ? 16.540 -16.304 8.270 1.00 29.83 94 SER A O 1
ATOM 682 N N . SER A 1 95 ? 17.919 -16.739 6.547 1.00 30.13 95 SER A N 1
ATOM 683 C CA . SER A 1 95 ? 18.328 -15.344 6.411 1.00 30.91 95 SER A CA 1
ATOM 684 C C . SER A 1 95 ? 17.118 -14.434 6.194 1.00 30.59 95 SER A C 1
ATOM 685 O O . SER A 1 95 ? 17.200 -13.223 6.386 1.00 31.21 95 SER A O 1
ATOM 688 N N . GLU A 1 96 ? 15.995 -15.023 5.796 1.00 30.34 96 GLU A N 1
ATOM 689 C CA . GLU A 1 96 ? 14.773 -14.261 5.564 1.00 29.92 96 GLU A CA 1
ATOM 690 C C . GLU A 1 96 ? 14.132 -13.798 6.869 1.00 28.81 96 GLU A C 1
ATOM 691 O O . GLU A 1 96 ? 13.212 -12.984 6.861 1.00 30.36 96 GLU A O 1
ATOM 697 N N . ASP A 1 97 ? 14.625 -14.309 7.990 1.00 25.53 97 ASP A N 1
ATOM 698 C CA . ASP A 1 97 ? 14.082 -13.939 9.289 1.00 24.28 97 ASP A CA 1
ATOM 699 C C . ASP A 1 97 ? 14.917 -12.887 10.002 1.00 23.88 97 ASP A C 1
ATOM 700 O O . ASP A 1 97 ? 14.642 -12.538 11.150 1.00 22.00 97 ASP A O 1
ATOM 705 N N . THR A 1 98 ? 15.945 -12.391 9.322 1.00 20.96 98 THR A N 1
ATOM 706 C CA . THR A 1 98 ? 16.791 -11.354 9.894 1.00 21.58 98 THR A CA 1
ATOM 707 C C . THR A 1 98 ? 15.942 -10.093 9.983 1.00 20.27 98 THR A C 1
ATOM 708 O O . THR A 1 98 ? 15.377 -9.651 8.982 1.00 20.07 98 THR A O 1
ATOM 712 N N . ALA A 1 99 ? 15.843 -9.522 11.178 1.00 20.47 99 ALA A N 1
ATOM 713 C CA . ALA A 1 99 ? 15.044 -8.314 11.372 1.00 21.24 99 ALA A CA 1
ATOM 714 C C . ALA A 1 99 ? 15.076 -7.837 12.816 1.00 20.33 99 ALA A C 1
ATOM 715 O O . ALA A 1 99 ? 15.661 -8.481 13.683 1.00 21.14 99 ALA A O 1
ATOM 717 N N . THR A 1 100 ? 14.448 -6.692 13.058 1.00 19.07 100 THR A N 1
ATOM 718 C CA . THR A 1 100 ? 14.340 -6.143 14.397 1.00 20.03 100 THR A CA 1
ATOM 719 C C . THR A 1 100 ? 12.943 -6.562 14.854 1.00 19.50 100 THR A C 1
ATOM 720 O O . THR A 1 100 ? 11.951 -6.314 14.157 1.00 16.75 100 THR A O 1
ATOM 724 N N . TYR A 1 101 ? 12.878 -7.225 16.004 1.00 16.85 101 TYR A N 1
ATOM 725 C CA . TYR A 1 101 ? 11.619 -7.717 16.550 1.00 18.23 101 TYR A CA 1
ATOM 726 C C . TYR A 1 101 ? 11.047 -6.840 17.660 1.00 17.60 101 TYR A C 1
ATOM 727 O O . TYR A 1 101 ? 11.729 -6.525 18.636 1.00 18.20 101 TYR A O 1
ATOM 736 N N . TYR A 1 102 ? 9.781 -6.461 17.505 1.00 16.43 102 TYR A N 1
ATOM 737 C CA . TYR A 1 102 ? 9.094 -5.623 18.486 1.00 17.11 102 TYR A CA 1
ATOM 738 C C . TYR A 1 102 ? 7.855 -6.306 19.049 1.00 18.05 102 TYR A C 1
ATOM 739 O O . TYR A 1 102 ? 7.145 -6.998 18.322 1.00 18.13 102 TYR A O 1
ATOM 748 N N . CYS A 1 103 ? 7.595 -6.118 20.338 1.00 18.41 103 CYS A N 1
ATOM 749 C CA . CYS A 1 103 ? 6.361 -6.630 20.909 1.00 19.33 103 CYS A CA 1
ATOM 750 C C . CYS A 1 103 ? 5.581 -5.361 21.163 1.00 20.47 103 CYS A C 1
ATOM 751 O O . CYS A 1 103 ? 6.163 -4.301 21.416 1.00 19.25 103 CYS A O 1
ATOM 754 N N . SER A 1 104 ? 4.265 -5.456 21.072 1.00 19.99 104 SER A N 1
ATOM 755 C CA . SER A 1 104 ? 3.422 -4.293 21.235 1.00 18.36 104 SER A CA 1
ATOM 756 C C . SER A 1 104 ? 2.127 -4.658 21.933 1.00 16.34 104 SER A C 1
ATOM 757 O O . SER A 1 104 ? 1.658 -5.790 21.842 1.00 17.64 104 SER A O 1
ATOM 760 N N . TYR A 1 105 ? 1.549 -3.691 22.631 1.00 16.38 105 TYR A N 1
ATOM 761 C CA . TYR A 1 105 ? 0.297 -3.921 23.337 1.00 16.17 105 TYR A CA 1
ATOM 762 C C . TYR A 1 105 ? -0.805 -3.008 22.809 1.00 15.40 105 TYR A C 1
ATOM 763 O O . TYR A 1 105 ? -0.575 -1.822 22.575 1.00 15.20 105 TYR A O 1
ATOM 772 N N . PHE A 1 106 ? -2.000 -3.565 22.626 1.00 14.84 106 PHE A N 1
ATOM 773 C CA . PHE A 1 106 ? -3.145 -2.802 22.131 1.00 16.31 106 PHE A CA 1
ATOM 774 C C . PHE A 1 106 ? -4.436 -3.244 22.808 1.00 19.08 106 PHE A C 1
ATOM 775 O O . PHE A 1 106 ? -4.662 -4.438 23.016 1.00 17.32 106 PHE A O 1
ATOM 783 N N . ASP A 1 107 ? -5.280 -2.273 23.143 1.00 21.22 107 ASP A N 1
ATOM 784 C CA . ASP A 1 107 ? -6.570 -2.549 23.772 1.00 24.84 107 ASP A CA 1
ATOM 785 C C . ASP A 1 107 ? -7.641 -2.083 22.792 1.00 24.56 107 ASP A C 1
ATOM 786 O O . ASP A 1 107 ? -7.792 -0.886 22.566 1.00 26.35 107 ASP A O 1
ATOM 791 N N . SER A 1 108 ? -8.374 -3.025 22.203 1.00 28.72 108 SER A N 1
ATOM 792 C CA . SER A 1 108 ? -9.408 -2.682 21.228 1.00 29.43 108 SER A CA 1
ATOM 793 C C . SER A 1 108 ? -10.481 -1.764 21.801 1.00 30.82 108 SER A C 1
ATOM 794 O O . SER A 1 108 ? -11.264 -1.174 21.055 1.00 30.04 108 SER A O 1
ATOM 797 N N . ASP A 1 109 ? -10.524 -1.641 23.125 1.00 30.61 109 ASP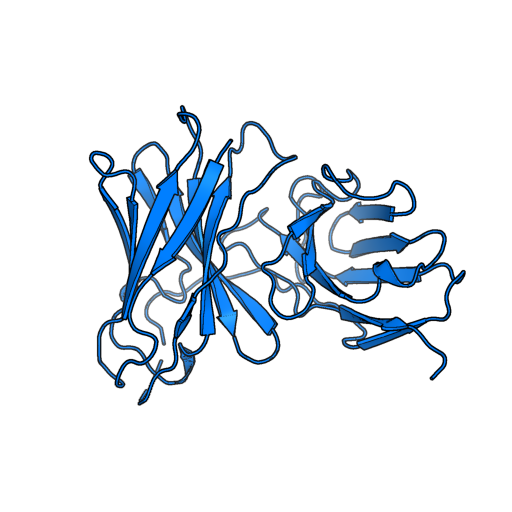 A N 1
ATOM 798 C CA . ASP A 1 109 ? -11.501 -0.760 23.749 1.00 32.17 109 ASP A CA 1
ATOM 799 C C . ASP A 1 109 ? -11.034 0.686 23.600 1.00 31.90 109 ASP A C 1
ATOM 800 O O . ASP A 1 109 ? -11.809 1.623 23.801 1.00 31.99 109 ASP A O 1
ATOM 805 N N . ASP A 1 110 ? -9.764 0.862 23.243 1.00 29.66 110 ASP A N 1
ATOM 806 C CA . ASP A 1 110 ? -9.208 2.197 23.058 1.00 28.91 110 ASP A CA 1
ATOM 807 C C . ASP A 1 110 ? -8.285 2.274 21.835 1.00 27.01 110 ASP A C 1
ATOM 808 O O . ASP A 1 110 ? -7.074 2.092 21.941 1.00 26.31 110 ASP A O 1
ATOM 813 N N . TYR A 1 111 ? -8.890 2.549 20.684 1.00 25.89 111 TYR A N 1
ATOM 814 C CA . TYR A 1 111 ? -8.204 2.654 19.394 1.00 26.72 111 TYR A CA 1
ATOM 815 C C . TYR A 1 111 ? -7.093 3.700 19.325 1.00 25.51 111 TYR A C 1
ATOM 816 O O . TYR A 1 111 ? -6.141 3.560 18.550 1.00 23.77 111 TYR A O 1
ATOM 825 N N . ALA A 1 112 ? -7.229 4.750 20.128 1.00 23.71 112 ALA A N 1
ATOM 826 C CA . ALA A 1 112 ? -6.288 5.864 20.130 1.00 25.61 112 ALA A CA 1
ATOM 827 C C . ALA A 1 112 ? -4.884 5.617 20.670 1.00 26.30 112 ALA A C 1
ATOM 828 O O . ALA A 1 112 ? -4.018 6.477 20.520 1.00 25.19 112 ALA A O 1
ATOM 830 N N . MET A 1 1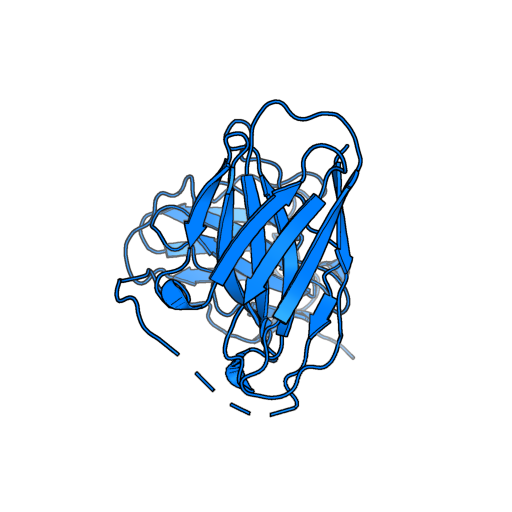13 ? -4.646 4.464 21.287 1.00 25.09 113 MET A N 1
ATOM 831 C CA . MET A 1 113 ? -3.325 4.193 21.846 1.00 27.56 113 MET A CA 1
ATOM 832 C C . MET A 1 113 ? -2.744 2.819 21.529 1.00 24.32 113 MET A C 1
ATOM 833 O O . MET A 1 113 ? -3.464 1.829 21.428 1.00 22.48 113 MET A O 1
ATOM 838 N N . GLU A 1 114 ? -1.426 2.773 21.374 1.00 20.97 114 GLU A N 1
ATOM 839 C CA . GLU A 1 114 ? -0.728 1.523 21.106 1.00 19.68 114 GLU A CA 1
ATOM 840 C C . GLU A 1 114 ? 0.680 1.687 21.654 1.00 19.89 114 GLU A C 1
ATOM 841 O O . GLU A 1 114 ? 1.304 2.728 21.461 1.00 20.68 114 GLU A O 1
ATOM 847 N N . TYR A 1 115 ? 1.177 0.668 22.342 1.00 17.00 115 TYR A N 1
ATOM 848 C CA . TYR A 1 115 ? 2.502 0.745 22.936 1.00 19.05 115 TYR A CA 1
ATOM 849 C C . TYR A 1 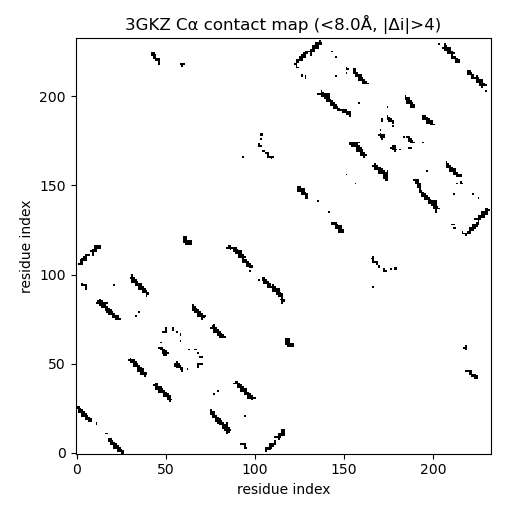115 ? 3.465 -0.240 22.304 1.00 18.95 115 TYR A C 1
ATOM 850 O O . TYR A 1 115 ? 3.130 -1.400 22.089 1.00 18.64 115 TYR A O 1
ATOM 859 N N . TRP A 1 116 ? 4.668 0.239 22.005 1.00 18.31 116 TRP A N 1
ATOM 860 C CA . TRP A 1 116 ? 5.690 -0.587 21.382 1.00 18.06 116 TRP A CA 1
ATOM 861 C C . TRP A 1 116 ? 6.939 -0.674 22.243 1.00 19.26 116 TRP A C 1
ATOM 862 O O . TRP A 1 116 ? 7.287 0.270 22.954 1.00 17.98 116 TRP A O 1
ATOM 873 N N . GLY A 1 117 ? 7.619 -1.810 22.159 1.00 19.24 117 GLY A N 1
ATOM 874 C CA . GLY A 1 117 ? 8.847 -1.980 22.902 1.00 20.77 117 GLY A CA 1
ATOM 875 C C . GLY A 1 117 ? 9.964 -1.284 22.148 1.00 22.23 117 GLY A C 1
ATOM 876 O O . GLY A 1 117 ? 9.731 -0.666 21.112 1.00 20.92 117 GLY A O 1
ATOM 877 N N . GLN A 1 118 ? 11.183 -1.394 22.659 1.00 22.93 118 GLN A N 1
ATOM 878 C CA . GLN A 1 118 ? 12.337 -0.764 22.036 1.00 24.57 118 GLN A CA 1
ATOM 879 C C . GLN A 1 118 ? 12.764 -1.540 20.794 1.00 23.69 118 GLN A C 1
ATOM 880 O O .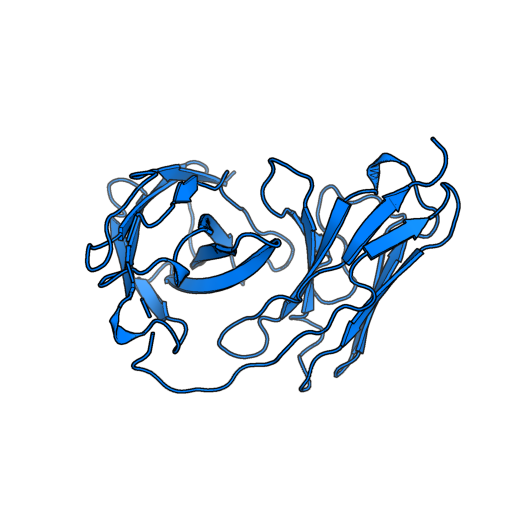 GLN A 1 118 ? 13.414 -0.998 19.898 1.00 23.24 118 GLN A O 1
ATOM 886 N N . GLY A 1 119 ? 12.383 -2.811 20.747 1.00 22.33 119 GLY A N 1
ATOM 887 C CA . GLY A 1 119 ? 12.744 -3.654 19.623 1.00 22.62 119 GLY A CA 1
ATOM 888 C C . GLY A 1 119 ? 14.120 -4.245 19.841 1.00 23.41 119 GLY A C 1
ATOM 889 O O . GLY A 1 119 ? 14.968 -3.615 20.476 1.00 22.87 119 GLY A O 1
ATOM 890 N N . THR A 1 120 ? 14.341 -5.457 19.339 1.00 22.99 120 THR A N 1
ATOM 891 C CA . THR A 1 120 ? 15.632 -6.115 19.476 1.00 24.88 120 THR A CA 1
ATOM 892 C C . THR A 1 120 ? 16.004 -6.723 18.124 1.00 25.86 120 THR A C 1
ATOM 893 O O . THR A 1 120 ? 15.186 -7.380 17.478 1.00 26.40 120 THR A O 1
ATOM 897 N N . SER A 1 121 ? 17.231 -6.482 17.676 1.00 27.28 121 SER A N 1
ATOM 898 C CA . SER A 1 121 ? 17.656 -7.001 16.384 1.00 28.52 121 SER A CA 1
ATOM 899 C C . SER A 1 121 ? 18.077 -8.458 16.441 1.00 29.34 121 SER A C 1
ATOM 900 O O . SER A 1 121 ? 18.656 -8.916 17.428 1.00 29.72 121 SER A O 1
ATOM 903 N N . VAL A 1 122 ? 17.770 -9.184 15.372 1.00 28.20 122 VAL A N 1
ATOM 904 C CA . VAL A 1 122 ? 18.127 -10.591 15.267 1.00 27.77 122 VAL A CA 1
ATOM 905 C C . VAL A 1 122 ? 18.569 -10.889 13.843 1.00 28.88 122 VAL A C 1
ATOM 906 O O . VAL A 1 122 ? 17.852 -10.601 12.882 1.00 28.40 122 VAL A O 1
ATOM 910 N N . THR A 1 123 ? 19.762 -11.454 13.710 1.00 29.26 123 THR A N 1
ATOM 911 C CA . THR A 1 123 ? 20.291 -11.798 12.400 1.00 30.65 123 THR A CA 1
ATOM 912 C C . THR A 1 123 ? 20.486 -13.309 12.323 1.00 31.20 123 THR A C 1
ATOM 913 O O . THR A 1 123 ? 20.884 -13.940 13.301 1.00 31.03 123 THR A O 1
ATOM 917 N N . VAL A 1 124 ? 20.194 -13.887 11.166 1.00 30.86 124 VAL A N 1
ATOM 918 C CA . VAL A 1 124 ? 20.358 -15.322 10.979 1.00 32.79 124 VAL A CA 1
ATOM 919 C C . VAL A 1 124 ? 21.673 -15.594 10.256 1.00 34.81 124 VAL A C 1
ATOM 920 O O . VAL A 1 124 ? 21.941 -15.014 9.205 1.00 35.53 124 VAL A O 1
ATOM 924 N N . SER A 1 125 ? 22.490 -16.473 10.830 1.00 37.60 125 SER A N 1
ATOM 925 C CA . SER A 1 125 ? 23.788 -16.821 10.258 1.00 39.68 125 SER A CA 1
ATOM 926 C C . SER A 1 125 ? 23.687 -17.399 8.850 1.00 41.07 125 SER A C 1
ATOM 927 O O . SER A 1 125 ? 22.552 -17.613 8.370 1.00 42.49 125 SER A O 1
ATOM 930 N N . SER A 1 135 ? 6.784 -22.498 4.129 1.00 45.07 135 SER A N 1
ATOM 931 C CA . SER A 1 135 ? 5.755 -21.431 4.301 1.00 44.57 135 SER A CA 1
ATOM 932 C C . SER A 1 135 ? 4.383 -22.035 4.580 1.00 44.61 135 SER A C 1
ATOM 933 O O . SER A 1 135 ? 3.357 -21.402 4.325 1.00 46.50 135 SER A O 1
ATOM 936 N N . GLY A 1 136 ? 4.373 -23.261 5.102 1.00 44.44 136 GLY A N 1
ATOM 937 C CA . GLY A 1 136 ? 3.122 -23.938 5.403 1.00 43.23 136 GLY A CA 1
ATOM 938 C C . GLY A 1 136 ? 2.056 -23.019 5.969 1.00 42.39 136 GLY A C 1
ATOM 939 O O . GLY A 1 136 ? 2.208 -22.488 7.074 1.00 43.68 136 GLY A O 1
ATOM 940 N N . GLY A 1 137 ? 0.977 -22.826 5.214 1.00 40.27 137 GLY A N 1
ATOM 941 C CA . GLY A 1 137 ? -0.094 -21.959 5.671 1.00 37.29 137 GLY A CA 1
ATOM 942 C C . GLY A 1 137 ? -1.135 -21.663 4.606 1.00 35.37 137 GLY A C 1
ATOM 943 O O . GLY A 1 137 ? -2.155 -22.346 4.515 1.00 36.47 137 GLY A O 1
ATOM 944 N N . GLY A 1 138 ? -0.887 -20.639 3.800 1.00 32.03 138 GLY A N 1
ATOM 945 C CA . GLY A 1 138 ? -1.838 -20.296 2.757 1.00 28.73 138 GLY A CA 1
ATOM 946 C C . GLY A 1 138 ? -2.882 -19.311 3.246 1.00 26.23 138 GLY A C 1
ATOM 947 O O . GLY A 1 138 ? -3.492 -19.496 4.304 1.00 24.31 138 GLY A O 1
ATOM 948 N N . GLY A 1 139 ? -3.092 -18.256 2.473 1.00 22.12 139 GLY A N 1
ATOM 949 C CA . GLY A 1 139 ? -4.064 -17.254 2.864 1.00 21.14 139 GLY A CA 1
ATOM 950 C C . GLY A 1 139 ? -3.998 -16.070 1.930 1.00 20.59 139 GLY A C 1
ATOM 951 O O . GLY A 1 139 ? -3.450 -16.171 0.838 1.00 17.86 139 GLY A O 1
ATOM 952 N N . SER A 1 140 ? -4.547 -14.941 2.355 1.00 20.76 140 SER A N 1
ATOM 953 C CA . SER A 1 140 ? -4.545 -13.755 1.514 1.00 21.59 140 SER A CA 1
ATOM 954 C C . SER A 1 140 ? -4.330 -12.520 2.363 1.00 22.43 140 SER A C 1
ATOM 955 O O . SER A 1 140 ? -4.555 -12.540 3.574 1.00 23.75 140 SER A O 1
ATOM 958 N N . GLN A 1 141 ? -3.889 -11.441 1.731 1.00 20.00 141 GLN A N 1
ATOM 959 C CA . GLN A 1 141 ? -3.659 -10.231 2.483 1.00 20.85 141 GLN A CA 1
ATOM 960 C C . GLN A 1 141 ? -3.783 -8.988 1.633 1.00 18.03 141 GLN A C 1
ATOM 961 O O . GLN A 1 141 ? -3.593 -9.016 0.416 1.00 16.99 141 GLN A O 1
ATOM 967 N N . ILE A 1 142 ? -4.100 -7.890 2.299 1.00 17.80 142 ILE A N 1
ATOM 968 C CA . ILE A 1 142 ? -4.256 -6.614 1.628 1.00 17.40 142 ILE A CA 1
ATOM 969 C C . ILE A 1 142 ? -2.901 -5.928 1.527 1.00 17.28 142 ILE A C 1
ATOM 970 O O . ILE A 1 142 ? -2.202 -5.759 2.525 1.00 16.25 142 ILE A O 1
ATOM 975 N N . VAL A 1 143 ? -2.528 -5.554 0.310 1.00 16.64 143 VAL A N 1
ATOM 976 C CA . VAL A 1 143 ? -1.255 -4.886 0.085 1.00 18.57 143 VAL A CA 1
ATOM 977 C C . VAL A 1 143 ? -1.452 -3.374 0.143 1.00 17.24 143 VAL A C 1
ATOM 978 O O . VAL A 1 143 ? -2.370 -2.832 -0.482 1.00 17.75 143 VAL A O 1
ATOM 982 N N . LEU A 1 144 ? -0.596 -2.703 0.907 1.00 16.43 144 LEU A N 1
ATOM 983 C CA . LEU A 1 144 ? -0.673 -1.252 1.045 1.00 17.70 144 LEU A CA 1
ATOM 984 C C . LEU A 1 144 ? 0.517 -0.647 0.327 1.00 16.60 144 LEU A C 1
ATOM 985 O O . LEU A 1 144 ? 1.669 -0.918 0.671 1.00 17.49 144 LEU A O 1
ATOM 990 N N . THR A 1 145 ? 0.229 0.170 -0.675 1.00 18.09 145 THR A N 1
ATOM 991 C CA . THR A 1 145 ? 1.271 0.808 -1.455 1.00 19.75 145 THR A CA 1
ATOM 992 C C . THR A 1 145 ? 1.451 2.266 -1.076 1.00 18.23 145 THR A C 1
ATOM 993 O O . THR A 1 145 ? 0.488 3.028 -1.005 1.00 19.93 145 THR A O 1
ATOM 997 N N . GLN A 1 146 ? 2.699 2.643 -0.831 1.00 17.91 146 GLN A N 1
ATOM 998 C CA . GLN A 1 146 ? 3.031 4.014 -0.487 1.00 19.71 146 GLN A CA 1
ATOM 999 C C . GLN A 1 146 ? 4.021 4.549 -1.506 1.00 21.30 146 GLN A C 1
ATOM 1000 O O . GLN A 1 146 ? 5.136 4.057 -1.607 1.00 21.43 146 GLN A O 1
ATOM 1006 N N . SER A 1 147 ? 3.599 5.555 -2.264 1.00 23.28 147 SER A N 1
ATOM 1007 C CA . SER A 1 147 ? 4.450 6.156 -3.286 1.00 26.58 147 SER A CA 1
ATOM 1008 C C . SER A 1 147 ? 4.403 7.679 -3.173 1.00 28.08 147 SER A C 1
ATOM 1009 O O . SER A 1 147 ? 3.340 8.258 -2.955 1.00 27.65 147 SER A O 1
ATOM 1012 N N . PRO A 1 148 ? 5.558 8.349 -3.324 1.00 27.61 148 PRO A N 1
ATOM 1013 C CA . PRO A 1 148 ? 6.882 7.781 -3.588 1.00 27.77 148 PRO A CA 1
ATOM 1014 C C . PRO A 1 148 ? 7.496 7.196 -2.326 1.00 27.31 148 PRO A C 1
ATOM 1015 O O . PRO A 1 148 ? 7.034 7.481 -1.219 1.00 27.23 148 PRO A O 1
ATOM 1019 N N . ALA A 1 149 ? 8.541 6.390 -2.498 1.00 25.53 149 ALA A N 1
ATOM 1020 C CA . ALA A 1 149 ? 9.225 5.758 -1.374 1.00 26.00 149 ALA A CA 1
ATOM 1021 C C . ALA A 1 149 ? 10.036 6.771 -0.575 1.00 26.47 149 ALA A C 1
ATOM 1022 O O . ALA A 1 149 ? 10.195 6.639 0.637 1.00 25.04 149 ALA A O 1
ATOM 1024 N N . ILE A 1 150 ? 10.551 7.780 -1.268 1.00 25.92 150 ILE A N 1
ATOM 1025 C CA . ILE A 1 150 ? 11.344 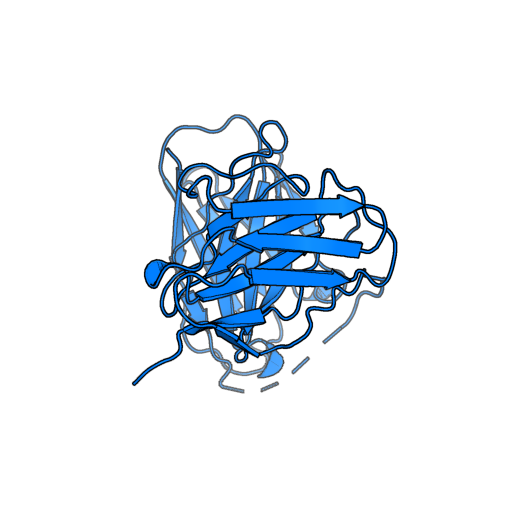8.823 -0.636 1.00 26.30 150 ILE A CA 1
ATOM 1026 C C . ILE A 1 150 ? 10.840 10.157 -1.149 1.00 27.45 150 ILE A C 1
ATOM 1027 O O . ILE A 1 150 ? 10.477 10.283 -2.318 1.00 28.45 150 ILE A O 1
ATOM 1032 N N . MET A 1 151 ? 10.828 11.155 -0.277 1.00 27.39 151 MET A N 1
ATOM 1033 C CA . MET A 1 151 ? 10.336 12.466 -0.655 1.00 27.49 151 MET A CA 1
ATOM 1034 C C . MET A 1 151 ? 11.064 13.545 0.133 1.00 26.46 151 MET A C 1
ATOM 1035 O O . MET A 1 151 ? 11.314 13.385 1.328 1.00 23.24 151 MET A O 1
ATOM 1040 N N . SER A 1 152 ? 11.414 14.636 -0.546 1.00 26.13 152 SER A N 1
ATOM 1041 C CA . SER A 1 152 ? 12.099 15.756 0.094 1.00 27.02 152 SER A CA 1
ATOM 1042 C C . SER A 1 152 ? 11.204 16.988 -0.001 1.00 25.94 152 SER A C 1
ATOM 1043 O O . SER A 1 152 ? 10.568 17.226 -1.030 1.00 25.05 152 SER A O 1
ATOM 1046 N N . ALA A 1 153 ? 11.156 17.771 1.069 1.00 23.77 153 ALA A N 1
ATOM 1047 C CA . ALA A 1 153 ? 10.323 18.966 1.082 1.00 24.02 153 ALA A CA 1
ATOM 1048 C C . ALA A 1 153 ? 10.996 20.067 1.870 1.00 24.09 153 ALA A C 1
ATOM 1049 O O . ALA A 1 153 ? 11.742 19.804 2.812 1.00 24.89 153 ALA A O 1
ATOM 1051 N N . SER A 1 154 ? 10.736 21.308 1.478 1.00 23.68 154 SER A N 1
ATOM 1052 C CA . SER A 1 154 ? 11.319 22.447 2.165 1.00 24.20 154 SER A CA 1
ATOM 1053 C C . SER A 1 154 ? 10.424 22.789 3.339 1.00 24.44 154 SER A C 1
ATOM 1054 O O . SER A 1 154 ? 9.208 22.606 3.278 1.00 23.03 154 SER A O 1
ATOM 1057 N N . PRO A 1 155 ? 11.013 23.269 4.438 1.00 24.80 155 PRO A N 1
ATOM 1058 C CA . PRO A 1 155 ? 10.185 23.620 5.588 1.00 24.67 155 PRO A CA 1
ATOM 1059 C C . PRO A 1 155 ? 9.158 24.664 5.155 1.00 23.39 155 PRO A C 1
ATOM 1060 O O . PRO A 1 155 ? 9.470 25.564 4.370 1.00 23.88 155 PRO A O 1
ATOM 1064 N N . GLY A 1 156 ? 7.934 24.534 5.649 1.00 20.50 156 GLY A N 1
ATOM 1065 C CA . GLY A 1 156 ? 6.898 25.483 5.285 1.00 20.16 156 GLY A CA 1
ATOM 1066 C C . GLY A 1 156 ? 5.989 24.952 4.196 1.00 19.49 156 GLY A C 1
ATOM 1067 O O . GLY A 1 156 ? 4.880 25.452 4.007 1.00 17.84 156 GLY A O 1
ATOM 1068 N N . GLU A 1 157 ? 6.454 23.941 3.468 1.00 17.64 157 GLU A N 1
ATOM 1069 C CA . GLU A 1 157 ? 5.651 23.350 2.407 1.00 18.81 157 GLU A CA 1
ATOM 1070 C C . GLU A 1 157 ? 4.532 22.486 2.965 1.00 18.01 157 GLU A C 1
ATOM 1071 O O . GLU A 1 157 ? 4.676 21.875 4.023 1.00 16.77 157 GLU A O 1
ATOM 1077 N N . LYS A 1 158 ? 3.412 22.444 2.254 1.00 15.66 158 LYS A N 1
ATOM 1078 C CA . LYS A 1 158 ? 2.302 21.605 2.661 1.00 16.53 158 LYS A CA 1
ATOM 1079 C C . LYS A 1 158 ? 2.675 20.252 2.071 1.00 17.47 158 LYS A C 1
ATOM 1080 O O . LYS A 1 158 ? 2.970 20.150 0.880 1.00 14.90 158 LYS A O 1
ATOM 1086 N N . VAL A 1 159 ? 2.680 19.222 2.905 1.00 15.74 159 VAL A N 1
ATOM 1087 C CA . VAL A 1 159 ? 3.061 17.891 2.463 1.00 15.76 159 VAL A CA 1
ATOM 1088 C C . VAL A 1 159 ? 1.923 16.882 2.513 1.00 16.17 159 VAL A C 1
ATOM 1089 O O . VAL A 1 159 ? 1.146 16.855 3.460 1.00 14.59 159 VAL A O 1
ATOM 1093 N N . THR A 1 160 ? 1.838 16.045 1.486 1.00 15.89 160 THR A N 1
ATOM 1094 C CA . THR A 1 160 ? 0.806 15.024 1.442 1.00 17.05 160 THR A CA 1
ATOM 1095 C C . THR A 1 160 ? 1.410 13.679 1.077 1.00 16.05 160 THR A C 1
ATOM 1096 O O . THR A 1 160 ? 2.082 13.543 0.053 1.00 14.78 160 THR A O 1
ATOM 1100 N N . LEU A 1 161 ? 1.199 12.698 1.943 1.00 14.59 161 LEU A N 1
ATOM 1101 C CA . LEU A 1 161 ? 1.698 11.349 1.714 1.00 15.83 161 LEU A CA 1
ATOM 1102 C C . LEU A 1 161 ? 0.457 10.503 1.452 1.00 15.40 161 LEU A C 1
ATOM 1103 O O . LEU A 1 161 ? -0.579 10.731 2.071 1.00 14.59 161 LEU A O 1
ATOM 1108 N N . THR A 1 162 ? 0.556 9.541 0.538 1.00 15.40 162 THR A N 1
ATOM 1109 C CA . THR A 1 162 ? -0.584 8.696 0.195 1.00 15.93 162 THR A CA 1
ATOM 1110 C C . THR A 1 162 ? -0.370 7.215 0.482 1.00 17.40 162 THR A C 1
ATOM 1111 O O . THR A 1 162 ? 0.760 6.725 0.567 1.00 16.36 162 THR A O 1
ATOM 1115 N N . CYS A 1 163 ? -1.482 6.507 0.620 1.00 16.93 163 CYS A N 1
ATOM 1116 C CA . CYS A 1 163 ? -1.464 5.080 0.889 1.00 17.10 163 CYS A CA 1
ATOM 1117 C C . CYS A 1 163 ? -2.627 4.476 0.120 1.00 18.30 163 CYS A C 1
ATOM 1118 O O . CYS A 1 163 ? -3.780 4.844 0.339 1.00 18.80 163 CYS A O 1
ATOM 1121 N N . SER A 1 164 ? -2.315 3.560 -0.789 1.00 18.64 164 SER A N 1
ATOM 1122 C CA . SER A 1 164 ? -3.334 2.906 -1.597 1.00 19.34 164 SER A CA 1
ATOM 1123 C C . SER A 1 164 ? -3.414 1.427 -1.235 1.00 18.86 164 SER A C 1
ATOM 1124 O O . SER A 1 164 ? -2.412 0.717 -1.290 1.00 19.72 164 SER A O 1
ATOM 1127 N N . ALA A 1 165 ? -4.606 0.972 -0.860 1.00 15.65 165 ALA A N 1
ATOM 1128 C CA . ALA A 1 165 ? -4.812 -0.425 -0.494 1.00 17.02 165 ALA A CA 1
ATOM 1129 C C . ALA A 1 165 ? -5.249 -1.225 -1.724 1.00 17.74 165 ALA A C 1
ATOM 1130 O O . ALA A 1 165 ? -6.017 -0.732 -2.551 1.00 15.25 165 ALA A O 1
ATOM 1132 N N . SER A 1 166 ? -4.763 -2.459 -1.837 1.00 18.82 166 SER A N 1
ATOM 1133 C CA . SER A 1 166 ? -5.104 -3.316 -2.969 1.00 19.54 166 SER A CA 1
ATOM 1134 C C . SER A 1 166 ? -6.571 -3.756 -2.932 1.00 20.88 166 SER A C 1
ATOM 1135 O O . SER A 1 166 ? -7.132 -4.171 -3.947 1.00 20.27 166 SER A O 1
ATOM 1138 N N . SER A 1 167 ? -7.177 -3.671 -1.753 1.00 20.22 167 SER A N 1
ATOM 1139 C CA . SER A 1 167 ? -8.576 -4.024 -1.546 1.00 20.80 167 SER A CA 1
ATOM 1140 C C . SER A 1 167 ? -9.103 -3.070 -0.486 1.00 20.98 167 SER A C 1
ATOM 1141 O O . SER A 1 167 ? -8.330 -2.529 0.309 1.00 17.29 167 SER A O 1
ATOM 1144 N N . SER A 1 168 ? -10.414 -2.870 -0.466 1.00 19.70 168 SER A N 1
ATOM 1145 C CA . SER A 1 168 ? -11.020 -1.952 0.490 1.00 22.58 168 SER A CA 1
ATOM 1146 C C . SER A 1 168 ? -10.742 -2.305 1.942 1.00 21.87 168 SER A C 1
ATOM 1147 O O . SER A 1 168 ? -10.587 -3.472 2.301 1.00 21.86 168 SER A O 1
ATOM 1150 N N . VAL A 1 169 ? -10.666 -1.273 2.771 1.00 21.50 169 VAL A N 1
ATOM 1151 C CA . VAL A 1 169 ? -10.424 -1.445 4.194 1.00 21.50 169 VAL A CA 1
ATOM 1152 C C . VAL A 1 169 ? -11.279 -0.435 4.936 1.00 21.00 169 VAL A C 1
ATOM 1153 O O . VAL A 1 169 ? -11.543 0.655 4.425 1.00 21.33 169 VAL A O 1
ATOM 1157 N N . SER A 1 170 ? -11.721 -0.807 6.132 1.00 19.20 170 SER A N 1
ATOM 1158 C CA . SER A 1 170 ? -12.533 0.074 6.953 1.00 20.92 170 SER A CA 1
ATOM 1159 C C . SER A 1 170 ? -11.686 1.269 7.373 1.00 21.25 170 SER A C 1
ATOM 1160 O O . SER A 1 170 ? -10.562 1.103 7.860 1.00 20.52 170 SER A O 1
ATOM 1163 N N . SER A 1 171 ? -12.224 2.470 7.189 1.00 19.09 171 SER A N 1
ATOM 1164 C CA . SER A 1 171 ? -11.497 3.681 7.541 1.00 20.75 171 SER A CA 1
ATOM 1165 C C . SER A 1 171 ? -11.185 3.713 9.032 1.00 19.16 171 SER A C 1
ATOM 1166 O O . SER A 1 171 ? -10.223 4.349 9.461 1.00 19.21 171 SER A O 1
ATOM 1169 N N . SER A 1 172 ? -11.994 3.018 9.825 1.00 17.48 172 SER A N 1
ATOM 1170 C CA . SER A 1 172 ? -11.772 2.984 11.261 1.00 19.25 172 SER A CA 1
ATOM 1171 C C . SER A 1 172 ? -10.535 2.149 11.612 1.00 17.37 172 SER A C 1
ATOM 1172 O O . SER A 1 172 ? -10.005 2.251 12.720 1.00 15.81 172 SER A O 1
ATOM 1175 N N . HIS A 1 173 ? -10.068 1.350 10.655 1.00 16.23 173 HIS A N 1
ATOM 1176 C CA . HIS A 1 173 ? -8.915 0.479 10.868 1.00 17.96 173 HIS A CA 1
ATOM 1177 C C . HIS A 1 173 ? -7.694 0.797 10.010 1.00 17.33 173 HIS A C 1
ATOM 1178 O O . HIS A 1 173 ? -6.861 -0.077 9.749 1.00 18.56 173 HIS A O 1
ATOM 1185 N N . LEU A 1 174 ? -7.603 2.039 9.558 1.00 14.97 174 LEU A N 1
ATOM 1186 C CA . LEU A 1 174 ? -6.470 2.486 8.754 1.00 15.64 174 LEU A CA 1
ATOM 1187 C C . LEU A 1 174 ? -5.681 3.424 9.670 1.00 14.80 174 LEU A C 1
ATOM 1188 O O . LEU A 1 174 ? -6.175 4.483 10.053 1.00 14.65 174 LEU A O 1
ATOM 1193 N N . TYR A 1 175 ? -4.464 3.014 10.018 1.00 14.93 175 TYR A N 1
ATOM 1194 C CA . TYR A 1 175 ? -3.587 3.761 10.916 1.00 14.59 175 TYR A CA 1
ATOM 1195 C C . TYR A 1 175 ? -2.293 4.224 10.246 1.00 14.59 175 TYR A C 1
ATOM 1196 O O . TYR A 1 175 ? -1.876 3.661 9.240 1.00 14.59 175 TYR A O 1
ATOM 1205 N N . TRP A 1 176 ? -1.666 5.244 10.833 1.00 14.59 176 TRP A N 1
ATOM 1206 C CA . TRP A 1 176 ? -0.393 5.779 10.350 1.00 14.59 176 TRP A CA 1
ATOM 1207 C C . TRP A 1 176 ? 0.600 5.838 11.507 1.00 14.94 176 TRP A C 1
ATOM 1208 O O . TRP A 1 176 ? 0.241 6.217 12.626 1.00 14.59 176 TRP A O 1
ATOM 1219 N N . TYR A 1 177 ? 1.852 5.487 11.218 1.00 14.59 177 TYR A N 1
ATOM 1220 C CA . TYR A 1 177 ? 2.923 5.508 12.205 1.00 14.59 177 TYR A CA 1
ATOM 1221 C C . TYR A 1 177 ? 4.096 6.329 11.702 1.00 14.67 177 TYR A C 1
ATOM 1222 O O . TYR A 1 177 ? 4.357 6.371 10.498 1.00 14.59 177 TYR A O 1
ATOM 1231 N N . GLN A 1 178 ? 4.798 6.971 12.632 1.00 14.59 178 GLN A N 1
ATOM 1232 C CA . GLN A 1 178 ? 5.987 7.739 12.299 1.00 14.59 178 GLN A CA 1
ATOM 1233 C C . GLN A 1 178 ? 7.152 7.026 12.959 1.00 14.59 178 GLN A C 1
ATOM 1234 O O . GLN A 1 178 ? 7.034 6.552 14.091 1.00 15.50 178 GLN A O 1
ATOM 1240 N N . GLN A 1 179 ? 8.273 6.937 12.259 1.00 15.01 179 GLN A N 1
ATOM 1241 C CA . GLN A 1 179 ? 9.442 6.287 12.826 1.00 15.45 179 GLN A CA 1
ATOM 1242 C C . GLN A 1 179 ? 10.698 7.040 12.441 1.00 16.49 179 GLN A C 1
ATOM 1243 O O . GLN A 1 179 ? 10.882 7.415 11.285 1.00 14.59 179 GLN A O 1
ATOM 1249 N N . LYS A 1 180 ? 11.556 7.267 13.424 1.00 18.47 180 LYS A N 1
ATOM 1250 C CA . LYS A 1 180 ? 12.818 7.944 13.181 1.00 21.37 180 LYS A CA 1
ATOM 1251 C C . LYS A 1 180 ? 13.908 6.925 13.483 1.00 23.30 180 LYS A C 1
ATOM 1252 O O . LYS A 1 180 ? 13.740 6.074 14.350 1.00 22.44 180 LYS A O 1
ATOM 1258 N N . PRO A 1 181 ? 15.038 6.994 12.763 1.00 26.48 181 PRO A N 1
ATOM 1259 C CA . PRO A 1 181 ? 16.138 6.047 12.978 1.00 28.08 181 PRO A CA 1
ATOM 1260 C C . PRO A 1 181 ? 16.489 5.787 14.439 1.00 28.83 181 PRO A C 1
ATOM 1261 O O . PRO A 1 181 ? 16.547 6.709 15.249 1.00 29.22 181 PRO A O 1
ATOM 1265 N N . GLY A 1 182 ? 16.699 4.513 14.759 1.00 30.24 182 GLY A N 1
ATOM 1266 C CA . GLY A 1 182 ? 17.048 4.115 16.110 1.00 31.03 182 GLY A CA 1
ATOM 1267 C C . GLY A 1 182 ? 15.882 4.112 17.078 1.00 31.28 182 GLY A C 1
ATOM 1268 O O . GLY A 1 182 ? 16.081 3.999 18.287 1.00 30.25 182 GLY A O 1
ATOM 1269 N N . SER A 1 183 ? 14.665 4.223 16.554 1.00 29.79 183 SER A N 1
ATOM 1270 C CA . SER A 1 183 ? 13.481 4.247 17.404 1.00 28.65 183 SER A CA 1
ATOM 1271 C C . SER A 1 183 ? 12.347 3.395 16.829 1.00 25.82 183 SER A C 1
ATOM 1272 O O . SER A 1 183 ? 12.266 3.181 15.620 1.00 22.47 183 SER A O 1
ATOM 1275 N N . SER A 1 184 ? 11.475 2.903 17.701 1.00 23.81 184 SER A N 1
ATOM 1276 C CA . SER A 1 184 ? 10.356 2.078 17.257 1.00 23.15 184 SER A CA 1
ATOM 1277 C C . SER A 1 184 ? 9.273 2.957 16.642 1.00 21.12 184 SER A C 1
ATOM 1278 O O . SER A 1 184 ? 9.232 4.167 16.878 1.00 18.93 184 SER A O 1
ATOM 1281 N N . PRO A 1 185 ? 8.391 2.361 15.826 1.00 19.48 185 PRO A N 1
ATOM 1282 C CA . PRO A 1 185 ? 7.319 3.143 15.209 1.00 18.55 185 PRO A CA 1
ATOM 1283 C C . PRO A 1 185 ? 6.431 3.704 16.316 1.00 17.35 185 PRO A C 1
ATOM 1284 O O . PRO A 1 185 ? 6.274 3.077 17.365 1.00 17.61 185 PRO A O 1
ATOM 1288 N N . LYS A 1 186 ? 5.864 4.883 16.085 1.00 14.93 186 LYS A N 1
ATOM 1289 C CA . LYS A 1 186 ? 4.977 5.509 17.058 1.00 16.66 186 LYS A CA 1
ATOM 1290 C C . LYS A 1 186 ? 3.633 5.742 16.393 1.00 15.31 186 LYS A C 1
ATOM 1291 O O . LYS A 1 186 ? 3.581 6.225 15.267 1.00 14.59 186 LYS A O 1
ATOM 1297 N N . LEU A 1 187 ? 2.551 5.404 17.086 1.00 14.59 187 LEU A N 1
ATOM 1298 C CA . LEU A 1 187 ? 1.216 5.617 16.537 1.00 14.95 187 LEU A CA 1
ATOM 1299 C C . LEU A 1 187 ? 1.069 7.109 16.271 1.00 15.65 187 LEU A C 1
ATOM 1300 O O . LEU A 1 187 ? 1.252 7.930 17.174 1.00 14.59 187 LEU A O 1
ATOM 1305 N N . TRP A 1 188 ? 0.737 7.457 15.034 1.00 14.59 188 TRP A N 1
ATOM 1306 C CA . TRP A 1 188 ? 0.602 8.855 14.635 1.00 14.59 188 TRP A CA 1
ATOM 1307 C C . TRP A 1 188 ? -0.853 9.250 14.388 1.00 14.59 188 TRP A C 1
ATOM 1308 O O . TRP A 1 188 ? -1.340 10.239 14.935 1.00 14.59 188 TRP A O 1
ATOM 1319 N N . ILE A 1 189 ? -1.541 8.478 13.555 1.00 14.59 189 ILE A N 1
ATOM 1320 C CA . ILE A 1 189 ? -2.947 8.733 13.251 1.00 14.59 189 ILE A CA 1
ATOM 1321 C C . ILE A 1 189 ? -3.715 7.424 13.396 1.00 14.59 189 ILE A C 1
ATOM 1322 O O . ILE A 1 189 ? -3.239 6.369 12.980 1.00 14.59 189 ILE A O 1
ATOM 1327 N N . TYR A 1 190 ? -4.895 7.486 14.010 1.00 14.59 190 TYR A N 1
ATOM 1328 C CA . TYR A 1 190 ? -5.706 6.288 14.170 1.00 14.59 190 TYR A CA 1
ATOM 1329 C C . TYR A 1 190 ? -7.075 6.540 13.554 1.00 15.03 190 TYR A C 1
ATOM 1330 O O . TYR A 1 190 ? -7.584 7.665 13.571 1.00 14.59 190 TYR A O 1
ATOM 1339 N N . SER A 1 191 ? -7.640 5.493 12.964 1.00 14.83 191 SER A N 1
ATOM 1340 C CA . SER A 1 191 ? -8.934 5.584 12.313 1.00 15.58 191 SER A CA 1
ATOM 1341 C C . SER A 1 191 ? -8.978 6.668 11.237 1.00 16.50 191 SER A C 1
ATOM 1342 O O . SER A 1 191 ? -9.887 7.502 11.211 1.00 15.75 191 SER A O 1
ATOM 1345 N N . THR A 1 192 ? -7.963 6.656 10.374 1.00 14.59 192 THR A N 1
ATOM 1346 C CA . THR A 1 192 ? -7.844 7.566 9.233 1.00 15.97 192 THR A CA 1
ATOM 1347 C C . THR A 1 192 ? -7.546 9.038 9.480 1.00 16.04 192 THR A C 1
ATOM 1348 O O . THR A 1 192 ? -6.630 9.592 8.874 1.00 16.65 192 THR A O 1
ATOM 1352 N N . SER A 1 193 ? -8.301 9.673 10.370 1.00 17.57 193 SER A N 1
ATOM 1353 C CA . SER A 1 193 ? -8.133 11.104 10.596 1.00 16.09 193 SER A CA 1
ATOM 1354 C C . SER A 1 193 ? -7.980 11.597 12.032 1.00 16.68 193 SER A C 1
ATOM 1355 O O . SER A 1 193 ? -8.057 12.799 12.279 1.00 17.52 193 SER A O 1
ATOM 1358 N N . ASN A 1 194 ? -7.760 10.698 12.981 1.00 16.27 194 ASN A N 1
ATOM 1359 C CA . ASN A 1 194 ? -7.616 11.126 14.368 1.00 17.15 194 ASN A CA 1
ATOM 1360 C C . ASN A 1 194 ? -6.154 11.110 14.784 1.00 16.20 194 ASN A C 1
ATOM 1361 O O . ASN A 1 194 ? -5.470 10.098 14.639 1.00 15.94 194 ASN A O 1
ATOM 1366 N N . LEU A 1 195 ? -5.678 12.238 15.298 1.00 14.59 195 LEU A N 1
ATOM 1367 C CA . LEU A 1 195 ? -4.288 12.340 15.726 1.00 14.81 195 LEU A CA 1
ATOM 1368 C C . LEU A 1 195 ? -4.092 11.698 17.088 1.00 15.96 195 LEU A C 1
ATOM 1369 O O . LEU A 1 195 ? -4.908 11.873 17.997 1.00 16.85 195 LEU A O 1
ATOM 1374 N N . ALA A 1 196 ? -3.002 10.955 17.227 1.00 15.87 196 ALA A N 1
ATOM 1375 C CA . ALA A 1 196 ? -2.685 10.291 18.479 1.00 15.85 196 ALA A CA 1
ATOM 1376 C C . ALA A 1 196 ? -2.053 11.277 19.453 1.00 16.67 196 ALA A C 1
ATOM 1377 O O . ALA A 1 196 ? -1.682 12.390 19.081 1.00 14.59 196 ALA A O 1
ATOM 1379 N N . SER A 1 197 ? -1.941 10.866 20.711 1.00 18.62 197 SER A N 1
ATOM 1380 C CA . SER A 1 197 ? -1.335 11.716 21.725 1.00 18.95 197 SER A CA 1
ATOM 1381 C C . SER A 1 197 ? 0.116 11.990 21.354 1.00 19.13 197 SER A C 1
ATOM 1382 O O . SER A 1 197 ? 0.849 11.073 20.991 1.00 18.60 197 SER A O 1
ATOM 1385 N N . GLY A 1 198 ? 0.523 13.254 21.444 1.00 17.53 198 GLY A N 1
ATOM 1386 C CA . GLY A 1 198 ? 1.889 13.620 21.120 1.00 17.99 198 GLY A CA 1
ATOM 1387 C C . GLY A 1 198 ? 2.076 14.145 19.706 1.00 18.17 198 GLY A C 1
ATOM 1388 O O . GLY A 1 198 ? 3.153 14.629 19.352 1.00 18.05 198 GLY A O 1
ATOM 1389 N N . VAL A 1 199 ? 1.028 14.073 18.894 1.00 14.78 199 VAL A N 1
ATOM 1390 C CA . VAL A 1 199 ? 1.123 14.528 17.505 1.00 15.64 199 VAL A CA 1
ATOM 1391 C C . VAL A 1 199 ? 0.632 15.963 17.312 1.00 14.59 199 VAL A C 1
ATOM 1392 O O . VAL A 1 199 ? -0.504 16.281 17.655 1.00 14.59 199 VAL A O 1
ATOM 1396 N N . PRO A 1 200 ? 1.480 16.842 16.749 1.00 14.59 200 PRO A N 1
ATOM 1397 C CA . PRO A 1 200 ? 1.138 18.253 16.497 1.00 17.10 200 PRO A CA 1
ATOM 1398 C C . PRO A 1 200 ? -0.106 18.365 15.613 1.00 16.39 200 PRO A C 1
ATOM 1399 O O . PRO A 1 200 ? -0.252 17.611 14.657 1.00 15.23 200 PRO A O 1
ATOM 1403 N N . ALA A 1 201 ? -0.982 19.321 15.908 1.00 15.18 201 ALA A N 1
ATOM 1404 C CA . ALA A 1 201 ? -2.205 19.495 15.132 1.00 16.77 201 ALA A CA 1
ATOM 1405 C C . ALA A 1 201 ? -1.985 19.891 13.666 1.00 16.85 201 ALA A C 1
ATOM 1406 O O . ALA A 1 201 ? -2.946 19.940 12.893 1.00 16.83 201 ALA A O 1
ATOM 1408 N N . ARG A 1 202 ? -0.741 20.180 13.280 1.00 15.82 202 ARG A N 1
ATOM 1409 C CA . ARG A 1 202 ? -0.460 20.524 11.885 1.00 15.36 202 ARG A CA 1
ATOM 1410 C C . ARG A 1 202 ? -0.627 19.276 11.004 1.00 16.37 202 ARG A C 1
ATOM 1411 O O . ARG A 1 202 ? -0.641 19.362 9.775 1.00 15.75 202 ARG A O 1
ATOM 1419 N N . PHE A 1 203 ? -0.742 18.114 11.640 1.00 14.59 203 PHE A N 1
ATOM 1420 C CA . PHE A 1 203 ? -0.949 16.868 10.912 1.00 14.73 203 PHE A CA 1
ATOM 1421 C C . PHE A 1 203 ? -2.440 16.612 10.738 1.00 15.41 203 PHE A C 1
ATOM 1422 O O . PHE A 1 203 ? -3.252 17.043 11.556 1.00 14.59 203 PHE A O 1
ATOM 1430 N N . SER A 1 204 ? -2.797 15.911 9.668 1.00 14.97 204 SER A N 1
ATOM 1431 C CA . SER A 1 204 ? -4.188 15.557 9.406 1.00 14.59 204 SER A CA 1
ATOM 1432 C C . SER A 1 204 ? -4.188 14.304 8.543 1.00 16.01 204 SER A C 1
ATOM 1433 O O . SER A 1 204 ? -3.150 13.897 8.014 1.00 14.59 204 SER A O 1
ATOM 1436 N N . GLY A 1 205 ? -5.352 13.683 8.411 1.00 14.59 205 GLY A N 1
ATOM 1437 C CA . GLY A 1 205 ? -5.446 12.483 7.602 1.00 14.97 205 GLY A CA 1
ATOM 1438 C C . GLY A 1 205 ? -6.844 12.373 7.047 1.00 15.61 205 GLY A C 1
ATOM 1439 O O . GLY A 1 205 ? -7.788 12.894 7.639 1.00 15.55 205 GLY A O 1
ATOM 1440 N N . SER A 1 206 ? -6.985 11.706 5.909 1.00 18.95 206 SER A N 1
ATOM 1441 C CA . SER A 1 206 ? -8.296 11.546 5.304 1.00 20.10 206 SER A CA 1
ATOM 1442 C C . SER A 1 206 ? -8.291 10.379 4.334 1.00 20.00 206 SER A C 1
ATOM 1443 O O . SER A 1 206 ? -7.228 9.881 3.950 1.00 19.26 206 SER A O 1
ATOM 1446 N N . GLY A 1 207 ? -9.483 9.946 3.939 1.00 18.97 207 GLY A N 1
ATOM 1447 C CA . GLY A 1 207 ? -9.577 8.849 2.997 1.00 20.47 207 GLY A CA 1
ATOM 1448 C C . GLY A 1 207 ? -10.687 7.867 3.285 1.00 20.02 207 GLY A C 1
ATOM 1449 O O . GLY A 1 207 ? -11.368 7.949 4.308 1.00 21.29 207 GLY A O 1
ATOM 1450 N N . SER A 1 208 ? -10.869 6.930 2.363 1.00 22.53 208 SER A N 1
ATOM 1451 C CA . SER A 1 208 ? -11.889 5.905 2.502 1.00 22.65 208 SER A CA 1
ATOM 1452 C C . SER A 1 208 ? -11.685 4.872 1.405 1.00 21.76 208 SER A C 1
ATOM 1453 O O . SER A 1 208 ? -11.000 5.134 0.413 1.00 22.57 208 SER A O 1
ATOM 1456 N N . GLY A 1 209 ? -12.269 3.695 1.589 1.00 22.52 209 GLY A N 1
ATOM 1457 C CA . GLY A 1 209 ? -12.134 2.648 0.595 1.00 22.72 209 GLY A CA 1
ATOM 1458 C C . GLY A 1 209 ? -10.705 2.164 0.452 1.00 21.69 209 GLY A C 1
ATOM 1459 O O . GLY A 1 209 ? -10.153 1.563 1.371 1.00 22.11 209 GLY A O 1
ATOM 1460 N N . THR A 1 210 ? -10.101 2.443 -0.697 1.00 19.69 210 THR A N 1
ATOM 1461 C CA . THR A 1 210 ? -8.736 2.017 -0.961 1.00 20.58 210 THR A CA 1
ATOM 1462 C C . THR A 1 210 ? -7.758 3.177 -1.080 1.00 19.14 210 THR A C 1
ATOM 1463 O O . THR A 1 210 ? -6.597 2.970 -1.417 1.00 19.68 210 THR A O 1
ATOM 1467 N N . SER A 1 211 ? -8.212 4.393 -0.797 1.00 19.55 211 SER A N 1
ATOM 1468 C CA . SER A 1 211 ? -7.335 5.550 -0.927 1.00 20.60 211 SER A CA 1
ATOM 1469 C C . SER A 1 211 ? -7.274 6.415 0.329 1.00 20.10 211 SER A C 1
ATOM 1470 O O . SER A 1 211 ? -8.282 6.980 0.765 1.00 18.34 211 SER A O 1
ATOM 1473 N N . TYR A 1 212 ? -6.077 6.522 0.901 1.00 19.20 212 TYR A N 1
ATOM 1474 C CA . TYR A 1 212 ? -5.877 7.298 2.121 1.00 17.60 212 TYR A CA 1
ATOM 1475 C C . TYR A 1 212 ? -4.699 8.251 2.001 1.00 17.37 212 TYR A C 1
ATOM 1476 O O . TYR A 1 212 ? -3.831 8.072 1.143 1.00 17.50 212 TYR A O 1
ATOM 1485 N N . SER A 1 213 ? -4.673 9.263 2.862 1.00 18.51 213 SER A N 1
ATOM 1486 C CA . SER A 1 213 ? -3.602 10.245 2.838 1.00 18.43 213 SER A CA 1
ATOM 1487 C C . SER A 1 213 ? -3.319 10.878 4.195 1.00 17.26 213 SER A C 1
ATOM 1488 O O . SER A 1 213 ? -4.178 10.934 5.074 1.00 16.84 213 SER A O 1
ATOM 1491 N N . LEU A 1 214 ? -2.089 11.345 4.348 1.00 16.45 214 LEU A N 1
ATOM 1492 C CA . LEU A 1 214 ? -1.642 12.008 5.563 1.00 15.24 214 LEU A CA 1
ATOM 1493 C C . LEU A 1 214 ? -1.073 13.334 5.084 1.00 15.46 214 LEU A C 1
ATOM 1494 O O . LEU A 1 214 ? -0.291 13.367 4.139 1.00 14.93 214 LEU A O 1
ATOM 1499 N N . THR A 1 215 ? -1.467 14.426 5.725 1.00 14.59 215 THR A N 1
ATOM 1500 C CA . THR A 1 215 ? -0.992 15.738 5.308 1.00 16.24 215 THR A CA 1
ATOM 1501 C C . THR A 1 215 ? -0.399 16.550 6.456 1.00 14.59 215 THR A C 1
ATOM 1502 O O . THR A 1 215 ? -0.823 16.428 7.603 1.00 16.20 215 THR A O 1
ATOM 1506 N N . ILE A 1 216 ? 0.612 17.350 6.140 1.00 14.59 216 ILE A N 1
ATOM 1507 C CA . ILE A 1 216 ? 1.230 18.232 7.119 1.00 14.59 216 ILE A CA 1
ATOM 1508 C C . ILE A 1 216 ? 0.957 19.626 6.557 1.00 15.54 216 ILE A C 1
ATOM 1509 O O . ILE A 1 216 ? 1.425 19.965 5.468 1.00 14.59 216 ILE A O 1
ATOM 1514 N N . SER A 1 217 ? 0.188 20.430 7.282 1.00 15.56 217 SER A N 1
ATOM 1515 C CA . SER A 1 217 ? -0.145 21.764 6.793 1.00 19.09 217 SER A CA 1
ATOM 1516 C C . SER A 1 217 ? 1.108 22.575 6.498 1.00 19.73 217 SER A C 1
ATOM 1517 O O . SER A 1 217 ? 1.159 23.314 5.513 1.00 19.26 217 SER A O 1
ATOM 1520 N N . SER A 1 218 ? 2.119 22.428 7.348 1.00 20.91 218 SER A N 1
ATOM 1521 C CA . SER A 1 218 ? 3.371 23.154 7.171 1.00 22.49 218 SER A CA 1
ATOM 1522 C C . SER A 1 218 ? 4.553 22.349 7.703 1.00 23.26 218 SER A C 1
ATOM 1523 O O . SER A 1 218 ? 4.742 22.212 8.911 1.00 22.10 218 SER A O 1
ATOM 1526 N N . MET A 1 219 ? 5.337 21.822 6.771 1.00 23.62 219 MET A N 1
ATOM 1527 C CA . MET A 1 219 ? 6.518 21.007 7.050 1.00 23.72 219 MET A CA 1
ATOM 1528 C C . MET A 1 219 ? 7.493 21.657 8.031 1.00 23.90 219 MET A C 1
ATOM 1529 O O . MET A 1 219 ? 7.956 22.772 7.802 1.00 21.84 219 MET A O 1
ATOM 1534 N N . GLU A 1 220 ? 7.792 20.961 9.126 1.00 23.23 220 GLU A N 1
ATOM 1535 C CA . GLU A 1 220 ? 8.746 21.452 10.117 1.00 25.17 220 GLU A CA 1
ATOM 1536 C C . GLU A 1 220 ? 9.906 20.465 10.097 1.00 25.13 220 GLU A C 1
ATOM 1537 O O . GLU A 1 220 ? 9.728 19.298 9.734 1.00 23.04 220 GLU A O 1
ATOM 1543 N N . ALA A 1 221 ? 11.089 20.924 10.492 1.00 24.01 221 ALA A N 1
ATOM 1544 C CA . ALA A 1 221 ? 12.263 20.063 10.500 1.00 24.35 221 ALA A CA 1
ATOM 1545 C C . ALA A 1 221 ? 12.017 18.756 11.245 1.00 22.42 221 ALA A C 1
ATOM 1546 O O . ALA A 1 221 ? 12.363 17.683 10.751 1.00 21.68 221 ALA A O 1
ATOM 1548 N N . GLU A 1 222 ? 11.411 18.840 12.425 1.00 21.95 222 GLU A N 1
ATOM 1549 C CA . GLU A 1 222 ? 11.152 17.647 13.225 1.00 22.98 222 GLU A CA 1
ATOM 1550 C C . GLU A 1 222 ? 10.209 16.630 12.580 1.00 22.37 222 GLU A C 1
ATOM 1551 O O . GLU A 1 222 ? 10.016 15.546 13.128 1.00 20.59 222 GLU A O 1
ATOM 1557 N N . ASP A 1 223 ? 9.631 16.966 11.429 1.00 20.32 223 ASP A N 1
ATOM 1558 C CA . ASP A 1 223 ? 8.709 16.051 10.751 1.00 19.42 223 ASP A CA 1
ATOM 1559 C C . ASP A 1 223 ? 9.416 15.094 9.808 1.00 18.79 223 ASP A C 1
ATOM 1560 O O . ASP A 1 223 ? 8.802 14.158 9.284 1.00 17.33 223 ASP A O 1
ATOM 1565 N N . ALA A 1 224 ? 10.700 15.339 9.566 1.00 18.56 224 ALA A N 1
ATOM 1566 C CA . ALA A 1 224 ? 11.462 14.465 8.695 1.00 18.04 224 ALA A CA 1
ATOM 1567 C C . ALA A 1 224 ? 11.556 13.134 9.430 1.00 17.49 224 ALA A C 1
ATOM 1568 O O . ALA A 1 224 ? 12.059 13.068 10.557 1.00 17.58 224 ALA A O 1
ATOM 1570 N N . ALA A 1 225 ? 11.053 12.082 8.793 1.00 18.05 225 ALA A N 1
ATOM 1571 C CA . ALA A 1 225 ? 11.044 10.744 9.375 1.00 17.29 225 ALA A CA 1
ATOM 1572 C C . ALA A 1 225 ? 10.372 9.817 8.381 1.00 16.05 225 ALA A C 1
ATOM 1573 O O . ALA A 1 225 ? 10.035 10.229 7.281 1.00 15.96 225 ALA A O 1
ATOM 1575 N N . SER A 1 226 ? 10.178 8.560 8.767 1.00 16.01 226 SER A N 1
ATOM 1576 C CA . SER A 1 226 ? 9.507 7.614 7.897 1.00 14.59 226 SER A CA 1
ATOM 1577 C C . SER A 1 226 ? 8.066 7.487 8.372 1.00 16.01 226 SER A C 1
ATOM 1578 O O . SER A 1 226 ? 7.811 7.505 9.576 1.00 15.27 226 SER A O 1
ATOM 1581 N N . TYR A 1 227 ? 7.133 7.381 7.430 1.00 14.59 227 TYR A N 1
ATOM 1582 C CA . TYR A 1 227 ? 5.719 7.221 7.761 1.00 14.59 227 TYR A CA 1
ATOM 1583 C C . TYR A 1 227 ? 5.177 5.962 7.099 1.00 15.71 227 TYR A C 1
ATOM 1584 O O . TYR A 1 227 ? 5.383 5.739 5.898 1.00 14.59 227 TYR A O 1
ATOM 1593 N N . PHE A 1 228 ? 4.505 5.131 7.889 1.00 14.59 228 PHE A N 1
ATOM 1594 C CA . PHE A 1 228 ? 3.925 3.894 7.382 1.00 14.59 228 PHE A CA 1
ATOM 1595 C C . PHE A 1 228 ? 2.432 3.862 7.635 1.00 14.59 228 PHE A C 1
ATOM 1596 O O . PHE A 1 228 ? 1.975 4.257 8.712 1.00 14.59 228 PHE A O 1
ATOM 1604 N N . CYS A 1 229 ? 1.663 3.413 6.648 1.00 14.59 229 CYS A N 1
ATOM 1605 C CA . CYS A 1 229 ? 0.237 3.278 6.870 1.00 15.23 229 CYS A CA 1
ATOM 1606 C C . CYS A 1 229 ? 0.083 1.847 7.315 1.00 14.59 229 CYS A C 1
ATOM 1607 O O . CYS A 1 229 ? 0.994 1.033 7.149 1.00 14.59 229 CYS A O 1
ATOM 1610 N N . HIS A 1 230 ? -1.074 1.531 7.867 1.00 14.59 230 HIS A N 1
ATOM 1611 C CA . HIS A 1 230 ? -1.288 0.208 8.418 1.00 14.59 230 HIS A CA 1
ATOM 1612 C C . HIS A 1 230 ? -2.767 -0.103 8.415 1.00 14.83 230 HIS A C 1
ATOM 1613 O O . HIS A 1 230 ? -3.595 0.772 8.655 1.00 14.59 230 HIS A O 1
ATOM 1620 N N . GLN A 1 231 ? -3.098 -1.350 8.127 1.00 14.59 231 GLN A N 1
ATOM 1621 C CA . GLN A 1 231 ? -4.488 -1.756 8.109 1.00 16.45 231 GLN A CA 1
ATOM 1622 C C . GLN A 1 231 ? -4.700 -2.993 8.963 1.00 15.59 231 GLN A C 1
ATOM 1623 O O . GLN A 1 231 ? -3.947 -3.964 8.857 1.00 14.59 231 GLN A O 1
ATOM 1629 N N . TRP A 1 232 ? -5.707 -2.949 9.829 1.00 14.59 232 TRP A N 1
ATOM 1630 C CA . TRP A 1 232 ? -6.028 -4.111 10.644 1.00 14.76 232 TRP A CA 1
ATOM 1631 C C . TRP A 1 232 ? -7.516 -4.433 10.507 1.00 16.41 232 TRP A C 1
ATOM 1632 O O . TRP A 1 232 ? -8.167 -4.951 11.422 1.00 14.59 232 TRP A O 1
ATOM 1643 N N . SER A 1 233 ? -8.028 -4.127 9.317 1.00 17.76 233 SER A N 1
ATOM 1644 C CA . SER A 1 233 ? -9.415 -4.362 8.942 1.00 19.78 233 SER A CA 1
ATOM 1645 C C . SER A 1 233 ? -9.576 -5.834 8.549 1.00 20.78 233 SER A C 1
ATOM 1646 O O . SER A 1 233 ? -10.604 -6.456 8.818 1.00 20.39 233 SER A O 1
ATOM 1649 N N . SER A 1 234 ? -8.546 -6.388 7.915 1.00 21.13 234 SER A N 1
ATOM 1650 C CA . SER A 1 234 ? -8.559 -7.780 7.480 1.00 21.53 234 SER A CA 1
ATOM 1651 C C . SER A 1 234 ? -7.289 -8.492 7.955 1.00 21.51 234 SER A C 1
ATOM 1652 O O . SER A 1 234 ? -6.229 -7.868 8.089 1.00 19.97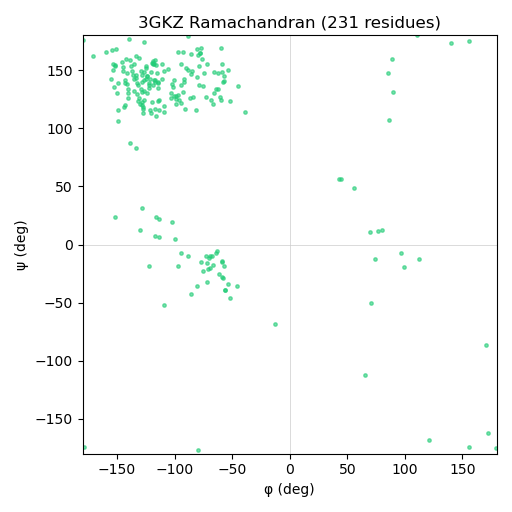 234 SER A O 1
ATOM 1655 N N . PHE A 1 235 ? -7.405 -9.794 8.210 1.00 20.29 235 PHE A N 1
ATOM 1656 C CA . PHE A 1 235 ? -6.282 -10.607 8.674 1.00 21.94 235 PHE A CA 1
ATOM 1657 C C . PHE A 1 235 ? -5.569 -11.309 7.516 1.00 20.72 235 PHE A C 1
ATOM 1658 O O . PHE A 1 235 ? -6.209 -11.845 6.616 1.00 24.04 235 PHE A O 1
ATOM 1666 N N . PRO A 1 236 ? -4.232 -11.324 7.535 1.00 19.35 236 PRO A N 1
ATOM 1667 C CA . PRO A 1 236 ? -3.394 -10.721 8.575 1.00 18.01 236 PRO A CA 1
ATOM 1668 C C . PRO A 1 236 ? -3.281 -9.211 8.396 1.00 17.56 236 PRO A C 1
ATOM 1669 O O . PRO A 1 236 ? -3.417 -8.700 7.281 1.00 15.99 236 PRO A O 1
ATOM 1673 N N . PHE A 1 237 ? -3.044 -8.494 9.492 1.00 14.59 237 PHE A N 1
ATOM 1674 C CA . PHE A 1 237 ? -2.898 -7.047 9.420 1.00 14.59 237 PHE A CA 1
ATOM 1675 C C . PHE A 1 237 ? -1.639 -6.776 8.611 1.00 14.86 237 PHE A C 1
ATOM 1676 O O . PHE A 1 237 ? -0.693 -7.562 8.654 1.00 14.59 237 PHE A O 1
ATOM 1684 N N . THR A 1 238 ? -1.623 -5.666 7.879 1.00 14.59 238 THR A N 1
ATOM 1685 C CA . THR A 1 238 ? -0.472 -5.340 7.047 1.00 14.59 238 THR A CA 1
ATOM 1686 C C . THR A 1 238 ? -0.016 -3.889 7.174 1.00 14.70 238 THR A C 1
ATOM 1687 O O . THR A 1 238 ? -0.752 -3.033 7.666 1.00 14.59 238 THR A O 1
ATOM 1691 N N . PHE A 1 239 ? 1.216 -3.630 6.742 1.00 14.59 239 PHE A N 1
ATOM 1692 C CA . PHE A 1 239 ? 1.795 -2.289 6.762 1.00 14.59 239 PHE A CA 1
ATOM 1693 C C . PHE A 1 239 ? 2.263 -1.932 5.357 1.00 15.75 239 PHE A C 1
ATOM 1694 O O . PHE A 1 239 ? 2.626 -2.809 4.567 1.00 14.59 239 PHE A O 1
ATOM 1702 N N . GLY A 1 240 ? 2.263 -0.638 5.058 1.00 15.90 240 GLY A N 1
ATOM 1703 C CA . GLY A 1 240 ? 2.731 -0.181 3.766 1.00 17.81 240 GLY A CA 1
ATOM 1704 C C . GLY A 1 240 ? 4.248 -0.164 3.787 1.00 18.65 240 GLY A C 1
ATOM 1705 O O . GLY A 1 240 ? 4.856 -0.209 4.858 1.00 15.84 240 GLY A O 1
ATOM 1706 N N . SER A 1 241 ? 4.858 -0.102 2.609 1.00 20.09 241 SER A N 1
ATOM 1707 C CA . SER A 1 241 ? 6.311 -0.078 2.488 1.00 23.85 241 SER A CA 1
ATOM 1708 C C . SER A 1 241 ? 6.894 1.208 3.067 1.00 24.21 241 SER A C 1
ATOM 1709 O O . SER A 1 241 ? 8.091 1.291 3.341 1.00 24.44 241 SER A O 1
ATOM 1712 N N . GLY A 1 242 ? 6.043 2.216 3.243 1.00 22.60 242 GLY A N 1
ATOM 1713 C CA . GLY A 1 242 ? 6.492 3.468 3.825 1.00 20.22 242 GLY A CA 1
ATOM 1714 C C . GLY A 1 242 ? 7.027 4.541 2.893 1.00 20.29 242 GLY A C 1
ATOM 1715 O O . GLY A 1 242 ? 7.414 4.272 1.752 1.00 18.93 242 GLY A O 1
ATOM 1716 N N . THR A 1 243 ? 7.017 5.775 3.390 1.00 17.53 243 THR A N 1
ATOM 1717 C CA . THR A 1 243 ? 7.531 6.927 2.659 1.00 19.69 243 THR A CA 1
ATOM 1718 C C . THR A 1 243 ? 8.511 7.655 3.570 1.00 20.28 243 THR A C 1
ATOM 1719 O O . THR A 1 243 ? 8.163 8.050 4.687 1.00 20.17 243 THR A O 1
ATOM 1723 N N . LYS A 1 244 ? 9.745 7.815 3.109 1.00 18.28 244 LYS A N 1
ATOM 1724 C CA . LYS A 1 244 ? 10.744 8.509 3.907 1.00 19.52 244 LYS A CA 1
ATOM 1725 C C . LYS A 1 244 ? 10.674 9.979 3.522 1.00 19.50 244 LYS A C 1
ATOM 1726 O O . LYS A 1 244 ? 10.922 10.341 2.370 1.00 19.35 244 LYS A O 1
ATOM 1732 N N . LEU A 1 245 ? 10.312 10.816 4.486 1.00 17.45 245 LEU A N 1
ATOM 1733 C CA . LEU A 1 245 ? 10.196 12.249 4.259 1.00 18.33 245 LEU A CA 1
ATOM 1734 C C . LEU A 1 245 ? 11.453 12.937 4.766 1.00 20.34 245 LEU A C 1
ATOM 1735 O O . LEU A 1 245 ? 11.785 12.840 5.944 1.00 16.94 245 LEU A O 1
ATOM 1740 N N . GLU A 1 246 ? 12.146 13.632 3.871 1.00 24.02 246 GLU A N 1
ATOM 1741 C CA . GLU A 1 246 ? 13.372 14.334 4.227 1.00 27.48 246 GLU A CA 1
ATOM 1742 C C . GLU A 1 246 ? 13.203 15.829 3.978 1.00 28.67 246 GLU A C 1
ATOM 1743 O O . GLU A 1 246 ? 12.371 16.237 3.170 1.00 27.77 246 GLU A O 1
ATOM 1749 N N . ILE A 1 247 ? 13.996 16.641 4.669 1.00 30.31 247 ILE A N 1
ATOM 1750 C CA . ILE A 1 247 ? 13.929 18.090 4.492 1.00 33.83 247 ILE A CA 1
ATOM 1751 C C . ILE A 1 247 ? 14.977 18.540 3.478 1.00 34.17 247 ILE A C 1
ATOM 1752 O O . ILE A 1 247 ? 15.976 17.855 3.270 1.00 34.08 247 ILE A O 1
ATOM 1757 N N . LYS A 1 248 ? 14.739 19.682 2.840 1.00 36.14 248 LYS A N 1
ATOM 1758 C CA . LYS A 1 248 ? 15.675 20.212 1.849 1.00 38.23 248 LYS A CA 1
ATOM 1759 C C . LYS A 1 248 ? 16.598 21.262 2.457 1.00 39.62 248 LYS A C 1
ATOM 1760 O O . LYS A 1 248 ? 16.344 21.760 3.554 1.00 41.56 248 LYS A O 1
ATOM 1766 N N . ARG A 1 249 ? 17.664 21.590 1.727 1.00 41.91 249 ARG A N 1
ATOM 1767 C CA . ARG A 1 249 ? 18.663 22.578 2.143 1.00 43.49 249 ARG A CA 1
ATOM 1768 C C . ARG A 1 249 ? 19.780 22.007 3.014 1.00 44.54 249 ARG A C 1
ATOM 1769 O O . ARG A 1 249 ? 19.572 21.691 4.187 1.00 44.69 249 ARG A O 1
ATOM 1777 N N . ALA A 1 250 ? 20.970 21.889 2.430 1.00 45.05 250 ALA A N 1
ATOM 1778 C CA . ALA A 1 250 ? 22.132 21.363 3.141 1.00 45.60 250 ALA A CA 1
ATOM 1779 C C . ALA A 1 250 ? 22.986 22.501 3.699 1.00 45.95 250 ALA A C 1
ATOM 1780 O O . ALA A 1 250 ? 24.106 22.713 3.183 1.00 46.29 250 ALA A O 1
#

Secondary structure (DSSP, 8-state):
-EEEEEE--SEE-TTPPEEEEEEEEES--SS-EEEEEEE-TTS-EEEEEEEETT--EEE-TTTTTTEEEEEEGGGTEEEEEE-S--GGG-EEEEEEEE-TT-TT-EEE---EEEEE--TT------EE-S-SEEEE-TT--EEEEEEESS---GGGEEEEEE-TTS--EEEEETTTEEPTT--TTEEEEEETTEEEEEESS--GGG-EEEEEEE-SSSSPEE---EEEEE---

Nearest PDB structures (foldseek):
  4las-assembly1_H  TM=1.004E+00  e=6.151E-45  Mus musculus
  4lar-assembly1_H  TM=1.002E+00  e=6.731E-44  Mus musculus
  4gqp-assembly1_H  TM=1.003E+00  e=9.687E-44  Mus musculus
  5grx-assembly1_H  TM=4.950E-01  e=7.456E-29  Homo sapiens
  5gs1-assembly1_L  TM=4.896E-01  e=4.850E-28  Homo sapiens

Sequence (233 aa):
EVQLQESGPSLVKPSQTLSLTCSVTGDSVTSGYWSWIRQFPGNKLDYMGYISYRGSTYYNPSLKSRISITRDTSKNQVYLQLKSVSSEDTATYYCSYFDSDDYAMEYWGQGTSVTVSSGGGGSQIVLTQSPAIMSASPGEKVTLTCSASSSVSSSHLYWYQQKPGSSPKLWIYSTSNLASGVPARFSGSGSGTSYSLTISSMEAEDAASYFCHQWSSFPFTFGSGTKLEIKRA

Radius of gyration: 17.74 Å; Cα contacts (8 Å, |Δi|>4): 628; chains: 1; bounding box: 36×50×40 Å